Protein AF-0000000085153041 (afdb_homodimer)

Structure (mmCIF, N/CA/C/O backbone):
data_AF-0000000085153041-model_v1
#
loop_
_entity.id
_entity.type
_entity.pdbx_description
1 polymer 'HPt domain-containing protein'
#
loop_
_atom_site.group_PDB
_atom_site.id
_atom_site.type_symbol
_atom_site.label_atom_id
_atom_site.label_alt_id
_atom_site.label_comp_id
_atom_site.label_asym_id
_atom_site.label_entity_id
_atom_site.label_seq_id
_atom_site.pdbx_PDB_ins_code
_atom_site.Cartn_x
_atom_site.Cartn_y
_atom_site.Cartn_z
_atom_site.occupancy
_atom_site.B_iso_or_equiv
_atom_site.auth_seq_id
_atom_site.auth_comp_id
_atom_site.auth_asym_id
_atom_site.auth_atom_id
_atom_site.pdbx_PDB_model_num
ATOM 1 N N . MET A 1 1 ? -9.031 0.434 -1.326 1 24.64 1 MET A N 1
ATOM 2 C CA . MET A 1 1 ? -7.77 0.064 -0.694 1 24.64 1 MET A CA 1
ATOM 3 C C . MET A 1 1 ? -6.617 0.147 -1.688 1 24.64 1 MET A C 1
ATOM 5 O O . MET A 1 1 ? -5.988 -0.865 -2.006 1 24.64 1 MET A O 1
ATOM 9 N N . TRP A 1 2 ? -6.73 1.221 -2.574 1 27.27 2 TRP A N 1
ATOM 10 C CA . TRP A 1 2 ? -6.324 1.761 -3.869 1 27.27 2 TRP A CA 1
ATOM 11 C C . TRP A 1 2 ? -4.914 2.338 -3.801 1 27.27 2 TRP A C 1
ATOM 13 O O . TRP A 1 2 ? -4.285 2.58 -4.836 1 27.27 2 TRP A O 1
ATOM 23 N N . TRP A 1 3 ? -4.516 2.764 -2.541 1 28.77 3 TRP A N 1
ATOM 24 C CA . TRP A 1 3 ? -3.533 3.842 -2.609 1 28.77 3 TRP A CA 1
ATOM 25 C C . TRP A 1 3 ? -2.123 3.281 -2.766 1 28.77 3 TRP A C 1
ATOM 27 O O . TRP A 1 3 ? -1.182 4.027 -3.047 1 28.77 3 TRP A O 1
ATOM 37 N N . ILE A 1 4 ? -1.838 2.162 -2.219 1 36.62 4 ILE A N 1
ATOM 38 C CA . ILE A 1 4 ? -0.479 1.753 -2.559 1 36.62 4 ILE A CA 1
ATOM 39 C C . ILE A 1 4 ? -0.3 1.768 -4.074 1 36.62 4 ILE A C 1
ATOM 41 O O . ILE A 1 4 ? 0.827 1.721 -4.574 1 36.62 4 ILE A O 1
ATOM 45 N N . GLY A 1 5 ? -1.325 1.748 -4.699 1 35.28 5 GLY A N 1
ATOM 46 C CA . GLY A 1 5 ? -1.307 1.937 -6.141 1 35.28 5 GLY A CA 1
ATOM 47 C C . GLY A 1 5 ? -0.597 3.207 -6.566 1 35.28 5 GLY A C 1
ATOM 48 O O . GLY A 1 5 ? 0.077 3.232 -7.598 1 35.28 5 GLY A O 1
ATOM 49 N N . ASP A 1 6 ? -0.877 4.137 -5.684 1 38.47 6 ASP A N 1
ATOM 50 C CA . ASP A 1 6 ? -0.417 5.406 -6.238 1 38.47 6 ASP A CA 1
ATOM 51 C C . ASP A 1 6 ? 1.107 5.488 -6.234 1 38.47 6 ASP A C 1
ATOM 53 O O . ASP A 1 6 ? 1.711 6 -7.18 1 38.47 6 ASP A O 1
ATOM 57 N N . ILE A 1 7 ? 1.667 5.234 -4.996 1 40.22 7 ILE A N 1
ATOM 58 C CA . ILE A 1 7 ? 3.115 5.328 -5.148 1 40.22 7 ILE A CA 1
ATOM 59 C C . ILE A 1 7 ? 3.592 4.328 -6.199 1 40.22 7 ILE A C 1
ATOM 61 O O . ILE A 1 7 ? 4.496 4.625 -6.98 1 40.22 7 ILE A O 1
ATOM 65 N N . 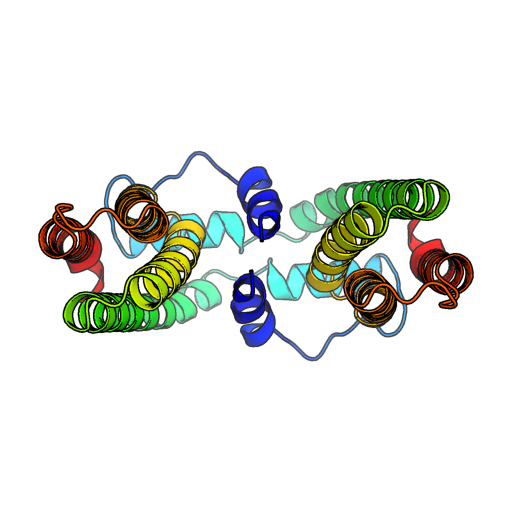TYR A 1 8 ? 2.928 3.104 -6.074 1 36.75 8 TYR A N 1
ATOM 66 C CA . TYR A 1 8 ? 3.172 2.146 -7.148 1 36.75 8 TYR A CA 1
ATOM 67 C C . TYR A 1 8 ? 2.961 2.791 -8.508 1 36.75 8 TYR A C 1
ATOM 69 O O . TYR A 1 8 ? 3.781 2.625 -9.414 1 36.75 8 TYR A O 1
ATOM 77 N N . TYR A 1 9 ? 1.804 3.475 -8.703 1 40.75 9 TYR A N 1
ATOM 78 C CA . TYR A 1 9 ? 1.594 4.156 -9.977 1 40.75 9 TYR A CA 1
ATOM 79 C C . TYR A 1 9 ? 2.66 5.219 -10.211 1 40.75 9 TYR A C 1
ATOM 81 O O . TYR A 1 9 ? 3.027 5.504 -11.352 1 40.75 9 TYR A O 1
ATOM 89 N N . ILE A 1 10 ? 2.947 5.852 -9.227 1 39.56 10 ILE A N 1
ATOM 90 C CA . ILE A 1 10 ? 3.941 6.891 -9.477 1 39.56 10 ILE A CA 1
ATOM 91 C C . ILE A 1 10 ? 5.27 6.25 -9.875 1 39.56 10 ILE A C 1
ATOM 93 O O . ILE A 1 10 ? 5.949 6.734 -10.781 1 39.56 10 ILE A O 1
ATOM 97 N N . LEU A 1 11 ? 5.602 5.238 -9.086 1 41.94 11 LEU A N 1
ATOM 98 C CA . LEU A 1 11 ? 6.902 4.688 -9.453 1 41.94 11 LEU A CA 1
ATOM 99 C C . LEU A 1 11 ? 6.754 3.621 -10.531 1 41.94 11 LEU A C 1
ATOM 101 O O . LEU A 1 11 ? 7.68 2.848 -10.781 1 41.94 11 LEU A O 1
ATOM 105 N N . LYS A 1 12 ? 5.5 3.52 -11.016 1 45.38 12 LYS A N 1
ATOM 106 C CA . LYS A 1 12 ? 5.293 2.527 -12.07 1 45.38 12 LYS A CA 1
ATOM 107 C C . LYS A 1 12 ? 6.375 2.629 -13.141 1 45.38 12 LYS A C 1
ATOM 109 O O . LYS A 1 12 ? 6.277 3.457 -14.047 1 45.38 12 LYS A O 1
ATOM 114 N N . GLY A 1 13 ? 7.469 2.475 -12.75 1 45.34 13 GLY A N 1
ATOM 115 C CA . GLY A 1 13 ? 8.438 2.307 -13.828 1 45.34 13 GLY A CA 1
ATOM 116 C C . GLY A 1 13 ? 8.164 1.092 -14.695 1 45.34 13 GLY A C 1
ATOM 117 O O . GLY A 1 13 ? 7.355 0.234 -14.328 1 45.34 13 GLY A O 1
ATOM 118 N N . ASP A 1 14 ? 8.336 1.099 -15.969 1 49.56 14 ASP A N 1
ATOM 119 C CA . ASP A 1 14 ? 8.25 0.198 -17.109 1 49.56 14 ASP A CA 1
ATOM 120 C C . ASP A 1 14 ? 8.766 -1.194 -16.75 1 49.56 14 ASP A C 1
ATOM 122 O O . ASP A 1 14 ? 8.844 -2.072 -17.609 1 49.56 14 ASP A O 1
ATOM 126 N N . THR A 1 15 ? 9.289 -1.43 -15.602 1 54.12 15 THR A N 1
ATOM 127 C CA . THR A 1 15 ? 9.992 -2.709 -15.57 1 54.12 15 THR A CA 1
ATOM 128 C C . THR A 1 15 ? 9.07 -3.82 -15.078 1 54.12 15 THR A C 1
ATOM 130 O O . THR A 1 15 ? 8.797 -3.916 -13.883 1 54.12 15 THR A O 1
ATOM 133 N N . MET A 1 16 ? 8.094 -4.039 -15.727 1 65.56 16 MET A N 1
ATOM 134 C CA . MET A 1 16 ? 7.309 -5.238 -15.453 1 65.56 16 MET A CA 1
ATOM 135 C C . MET A 1 16 ? 8.055 -6.492 -15.898 1 65.56 16 MET A C 1
ATOM 137 O O . MET A 1 16 ? 8.758 -6.477 -16.906 1 65.56 16 MET A O 1
ATOM 141 N N . CYS A 1 17 ? 8.094 -7.379 -14.859 1 68.44 17 CYS A N 1
ATOM 142 C CA . CYS A 1 17 ? 8.812 -8.617 -15.125 1 68.44 17 CYS A CA 1
ATOM 143 C C . CYS A 1 17 ? 8.062 -9.484 -16.125 1 68.44 17 CYS A C 1
ATOM 145 O O . CYS A 1 17 ? 6.957 -9.953 -15.836 1 68.44 17 CYS A O 1
ATOM 147 N N . GLU A 1 18 ? 8.523 -9.453 -17.328 1 67.44 18 GLU A N 1
ATOM 148 C CA . GLU A 1 18 ? 7.93 -10.328 -18.328 1 67.44 18 GLU A CA 1
ATOM 149 C C . GLU A 1 18 ? 8.07 -11.797 -17.938 1 67.44 18 GLU A C 1
ATOM 151 O O . GLU A 1 18 ? 7.148 -12.594 -18.141 1 67.44 18 GLU A O 1
ATOM 156 N N . GLU A 1 19 ? 9.344 -12.055 -17.438 1 77.56 19 GLU A N 1
ATOM 157 C CA . GLU A 1 19 ? 9.586 -13.391 -16.906 1 77.56 19 GLU A CA 1
ATOM 158 C C . GLU A 1 19 ? 9.859 -13.352 -15.414 1 77.56 19 GLU A C 1
ATOM 160 O O . GLU A 1 19 ? 10.758 -12.633 -14.961 1 77.56 19 GLU A O 1
ATOM 165 N N . VAL A 1 20 ? 9.055 -14.188 -14.781 1 87.25 20 VAL A N 1
ATOM 166 C CA . VAL A 1 20 ? 9.18 -14.203 -13.328 1 87.25 20 VAL A CA 1
ATOM 167 C C . VAL A 1 20 ? 10.508 -14.836 -12.93 1 87.25 20 VAL A C 1
ATOM 169 O O . VAL A 1 20 ? 10.781 -15.992 -13.273 1 87.25 20 VAL A O 1
ATOM 172 N N . SER A 1 21 ? 11.312 -14.07 -12.266 1 88.81 21 SER A N 1
ATOM 173 C CA . SER A 1 21 ? 12.602 -14.523 -11.742 1 88.81 21 SER A CA 1
ATOM 174 C C . SER A 1 21 ? 13.008 -13.703 -10.516 1 88.81 21 SER A C 1
ATOM 176 O O . SER A 1 21 ? 12.484 -12.609 -10.289 1 88.81 21 SER A O 1
ATOM 178 N N . ARG A 1 22 ? 13.938 -14.25 -9.758 1 89.81 22 ARG A N 1
ATOM 179 C CA . ARG A 1 22 ? 14.438 -13.523 -8.602 1 89.81 22 ARG A CA 1
ATOM 180 C C . ARG A 1 22 ? 15.18 -12.258 -9.023 1 89.81 22 ARG A C 1
ATOM 182 O O . ARG A 1 22 ? 15.125 -11.242 -8.32 1 89.81 22 ARG A O 1
ATOM 189 N N . THR A 1 23 ? 15.773 -12.367 -10.164 1 90.38 23 THR A N 1
ATOM 190 C CA . THR A 1 23 ? 16.5 -11.219 -10.695 1 90.38 23 THR A CA 1
ATOM 191 C C . THR A 1 23 ? 15.539 -10.102 -11.086 1 90.38 23 THR A C 1
ATOM 193 O O . THR A 1 23 ? 15.805 -8.93 -10.812 1 90.38 23 THR A O 1
ATOM 196 N N . CYS A 1 24 ? 14.492 -10.5 -11.703 1 89.75 24 CYS A N 1
ATOM 197 C CA . CYS A 1 24 ? 13.5 -9.5 -12.094 1 89.75 24 CYS A CA 1
ATOM 198 C C . CYS A 1 24 ? 12.867 -8.844 -10.875 1 89.75 24 CYS A C 1
ATOM 200 O O . CYS A 1 24 ? 12.672 -7.629 -10.852 1 89.75 24 CYS A O 1
ATOM 202 N N . ILE A 1 25 ? 12.625 -9.609 -9.922 1 90.56 25 ILE A N 1
ATOM 203 C CA . ILE A 1 25 ? 12.039 -9.094 -8.688 1 90.56 25 ILE A CA 1
ATOM 204 C C . ILE A 1 25 ? 13.023 -8.133 -8.016 1 90.56 25 ILE A C 1
ATOM 206 O O . ILE A 1 25 ? 12.633 -7.051 -7.57 1 90.56 25 ILE A O 1
ATOM 210 N N . LYS A 1 26 ? 14.188 -8.57 -7.961 1 92.06 26 LYS A N 1
ATOM 211 C CA . LYS A 1 26 ? 15.219 -7.719 -7.371 1 92.06 26 LYS A CA 1
ATOM 212 C C . LYS A 1 26 ? 15.281 -6.367 -8.078 1 92.06 26 LYS A C 1
ATOM 214 O O . LYS A 1 26 ? 15.328 -5.324 -7.422 1 92.06 26 LYS A O 1
ATOM 219 N N . LYS A 1 27 ? 15.336 -6.441 -9.383 1 91.5 27 LYS A N 1
ATOM 220 C CA . LYS A 1 27 ? 15.375 -5.207 -10.164 1 91.5 27 LYS A CA 1
ATOM 221 C C . LYS A 1 27 ? 14.18 -4.312 -9.844 1 91.5 27 LYS A C 1
ATOM 223 O O . LYS A 1 27 ? 14.344 -3.105 -9.648 1 91.5 27 LYS A O 1
ATOM 228 N N . HIS A 1 28 ? 13.109 -4.867 -9.797 1 90.88 28 HIS A N 1
ATOM 229 C CA . HIS A 1 28 ? 11.898 -4.129 -9.477 1 90.88 28 HIS A CA 1
ATOM 230 C C . HIS A 1 28 ? 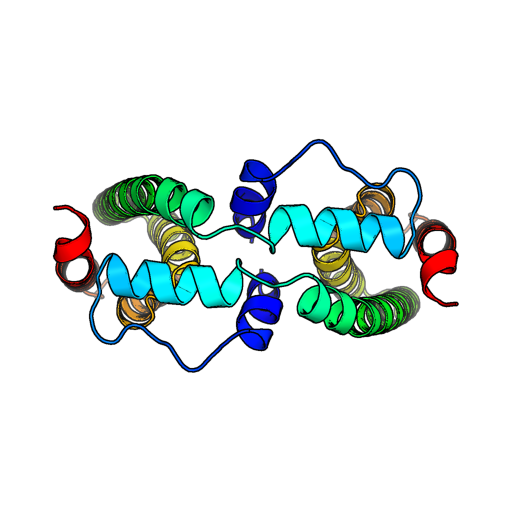11.977 -3.514 -8.086 1 90.88 28 HIS A C 1
ATOM 232 O O . HIS A 1 28 ? 11.688 -2.328 -7.906 1 90.88 28 HIS A O 1
ATOM 238 N N . LEU A 1 29 ? 12.367 -4.277 -7.09 1 90.38 29 LEU A N 1
ATOM 239 C CA . LEU A 1 29 ? 12.445 -3.811 -5.711 1 90.38 29 LEU A CA 1
ATOM 240 C C . LEU A 1 29 ? 13.484 -2.697 -5.57 1 90.38 29 LEU A C 1
ATOM 242 O O . LEU A 1 29 ? 13.266 -1.737 -4.828 1 90.38 29 LEU A O 1
ATOM 246 N N . LEU A 1 30 ? 14.555 -2.812 -6.246 1 91.25 30 LEU A N 1
ATOM 247 C CA . LEU A 1 30 ? 15.578 -1.775 -6.211 1 91.25 30 LEU A CA 1
ATOM 248 C C . LEU A 1 30 ? 15.047 -0.466 -6.785 1 91.25 30 LEU A C 1
ATOM 250 O O . LEU A 1 30 ? 15.32 0.608 -6.242 1 91.25 30 LEU A O 1
ATOM 254 N N . GLU A 1 31 ? 14.391 -0.624 -7.805 1 89.62 31 GLU A N 1
ATOM 255 C CA . GLU A 1 31 ? 13.82 0.566 -8.43 1 89.62 31 GLU A CA 1
ATOM 256 C C . GLU A 1 31 ? 12.805 1.24 -7.512 1 89.62 31 GLU A C 1
ATOM 258 O O . GLU A 1 31 ? 12.711 2.469 -7.473 1 89.62 31 GLU A O 1
ATOM 263 N N . GLN A 1 32 ? 12.164 0.435 -6.758 1 85.69 32 GLN A N 1
ATOM 264 C CA . GLN A 1 32 ? 11.07 0.959 -5.949 1 85.69 32 GLN A CA 1
ATOM 265 C C . GLN A 1 32 ? 11.555 1.361 -4.559 1 85.69 32 GLN A C 1
ATOM 267 O O . GLN A 1 32 ? 11.086 2.352 -3.994 1 85.69 32 GLN A O 1
ATOM 272 N N . PHE A 1 33 ? 12.516 0.635 -4.051 1 89.44 33 PHE A N 1
ATOM 273 C CA . PHE A 1 33 ? 12.836 0.801 -2.641 1 89.44 33 PHE A CA 1
ATOM 274 C C . PHE A 1 33 ? 14.312 1.148 -2.459 1 89.44 33 PHE A C 1
ATOM 276 O O . PHE A 1 33 ? 14.766 1.36 -1.335 1 89.44 33 PHE A O 1
ATOM 283 N N . GLY A 1 34 ? 15 1.185 -3.422 1 91.94 34 GLY A N 1
ATOM 284 C CA . GLY A 1 34 ? 16.406 1.54 -3.383 1 91.94 34 GLY A CA 1
ATOM 285 C C . GLY A 1 34 ? 16.672 2.984 -3.768 1 91.94 34 GLY A C 1
ATOM 286 O O . GLY A 1 34 ? 17.594 3.268 -4.543 1 91.94 34 GLY A O 1
ATOM 287 N N . LEU A 1 35 ? 15.898 3.857 -3.281 1 91.62 35 LEU A N 1
ATOM 288 C CA . LEU A 1 35 ? 16.016 5.262 -3.654 1 91.62 35 LEU A CA 1
ATOM 289 C C . LEU A 1 35 ? 17.219 5.906 -2.969 1 91.62 35 LEU A C 1
ATOM 291 O O . LEU A 1 35 ? 17.469 5.652 -1.79 1 91.62 35 LEU A O 1
ATOM 295 N N . GLU A 1 36 ? 17.797 6.672 -3.771 1 92.44 36 GLU A N 1
ATOM 296 C CA . GLU A 1 36 ? 18.891 7.449 -3.199 1 92.44 36 GLU A CA 1
ATOM 297 C C . GLU A 1 36 ? 18.375 8.688 -2.477 1 92.44 36 GLU A C 1
ATOM 299 O O . GLU A 1 36 ? 17.234 9.117 -2.713 1 92.44 36 GLU A O 1
ATOM 304 N N . GLU A 1 37 ? 19.25 9.227 -1.631 1 92.94 37 GLU A N 1
ATOM 305 C CA . GLU A 1 37 ? 18.859 10.359 -0.804 1 92.94 37 GLU A CA 1
ATOM 306 C C . GLU A 1 37 ? 18.344 11.516 -1.66 1 92.94 37 GLU A C 1
ATOM 308 O O . GLU A 1 37 ? 17.328 12.148 -1.319 1 92.94 37 GLU A O 1
ATOM 313 N N . ALA A 1 38 ? 18.984 11.766 -2.713 1 94.81 38 ALA A N 1
ATOM 314 C CA . ALA A 1 38 ? 18.594 12.859 -3.594 1 94.81 38 ALA A CA 1
ATOM 315 C C . ALA A 1 38 ? 17.203 12.625 -4.168 1 94.81 38 ALA A C 1
ATOM 317 O O . ALA A 1 38 ? 16.422 13.57 -4.352 1 94.81 38 ALA A O 1
ATOM 318 N N . GLN A 1 39 ? 16.922 11.445 -4.484 1 92.81 39 GLN A N 1
ATOM 319 C CA . GLN A 1 39 ? 15.602 11.102 -4.996 1 92.81 39 GLN A CA 1
ATOM 320 C C . GLN A 1 39 ? 14.531 11.312 -3.934 1 92.81 39 GLN A C 1
ATOM 322 O O . GLN A 1 39 ? 13.438 11.805 -4.234 1 92.81 39 GLN A O 1
ATOM 327 N N . ILE A 1 40 ? 14.836 10.922 -2.766 1 93.19 40 ILE A N 1
ATOM 328 C CA . ILE A 1 40 ? 13.914 11.102 -1.65 1 93.19 40 ILE A CA 1
ATOM 329 C C . ILE A 1 40 ? 13.672 12.594 -1.422 1 93.19 40 ILE A C 1
ATOM 331 O O . ILE A 1 40 ? 12.531 13.031 -1.253 1 93.19 40 ILE A O 1
ATOM 335 N N . ASP A 1 41 ? 14.711 13.359 -1.417 1 93.38 41 ASP A N 1
ATOM 336 C CA . ASP A 1 41 ? 14.594 14.812 -1.263 1 93.38 41 ASP A CA 1
ATOM 337 C C . ASP A 1 41 ? 13.648 15.398 -2.307 1 93.38 41 ASP A C 1
ATOM 339 O O . ASP A 1 41 ? 12.875 16.312 -2.008 1 93.38 41 ASP A O 1
ATOM 343 N N . ALA A 1 42 ? 13.695 14.828 -3.432 1 92.62 42 ALA A N 1
ATOM 344 C CA . ALA A 1 42 ? 12.875 15.328 -4.531 1 92.62 42 ALA A CA 1
ATOM 345 C C . ALA A 1 42 ? 11.406 14.969 -4.324 1 92.62 42 ALA A C 1
ATOM 347 O O . ALA A 1 42 ? 10.516 15.633 -4.855 1 92.62 42 ALA A O 1
ATOM 348 N N . LEU A 1 43 ? 11.133 13.977 -3.547 1 89.75 43 LEU A N 1
ATOM 349 C CA . LEU A 1 43 ? 9.773 13.492 -3.34 1 89.75 43 LEU A CA 1
ATOM 350 C C . LEU A 1 43 ? 9.086 14.266 -2.223 1 89.75 43 LEU A C 1
ATOM 352 O O . LEU A 1 43 ? 7.859 14.398 -2.217 1 89.75 43 LEU A O 1
ATOM 356 N N . ILE A 1 44 ? 9.828 14.781 -1.363 1 89.81 44 ILE A N 1
ATOM 357 C CA . ILE A 1 44 ? 9.281 15.344 -0.135 1 89.81 44 ILE A CA 1
ATOM 358 C C . ILE A 1 44 ? 8.352 16.5 -0.473 1 89.81 44 ILE A C 1
ATOM 360 O O . ILE A 1 44 ? 7.203 16.547 -0.014 1 89.81 44 ILE A O 1
ATOM 364 N N . PRO A 1 45 ? 8.75 17.453 -1.319 1 90.62 45 PRO A N 1
ATOM 365 C CA . PRO A 1 45 ? 7.824 18.531 -1.652 1 90.62 45 PRO A CA 1
ATOM 366 C C . PRO A 1 45 ? 6.527 18.031 -2.283 1 90.62 45 PRO A C 1
ATOM 368 O O . PRO A 1 45 ? 5.457 18.594 -2.018 1 90.62 45 PRO A O 1
ATOM 371 N N . ARG A 1 46 ? 6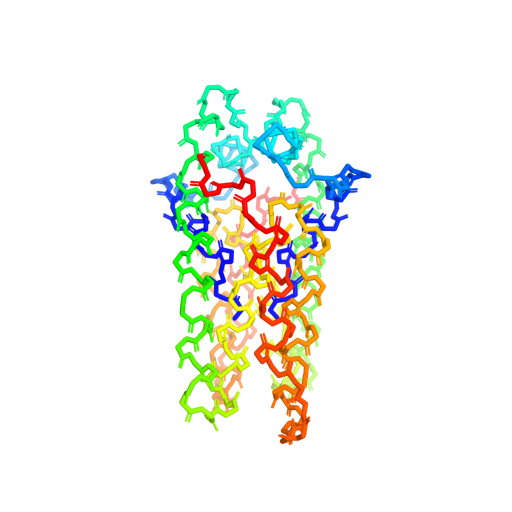.633 17.062 -3.061 1 89.44 46 ARG A N 1
ATOM 372 C CA . ARG A 1 46 ? 5.449 16.5 -3.703 1 89.44 46 ARG A CA 1
ATOM 373 C C . ARG A 1 46 ? 4.5 15.898 -2.672 1 89.44 46 ARG A C 1
ATOM 375 O O . ARG A 1 46 ? 3.281 16.062 -2.768 1 89.44 46 ARG A O 1
ATOM 382 N N . PHE A 1 47 ? 5.086 15.234 -1.722 1 90.25 47 PHE A N 1
ATOM 383 C CA . PHE A 1 47 ? 4.273 14.633 -0.667 1 90.25 47 PHE A CA 1
ATOM 384 C C . PHE A 1 47 ? 3.627 15.719 0.194 1 90.25 47 PHE A C 1
ATOM 386 O O . PHE A 1 47 ? 2.451 15.609 0.548 1 90.25 47 PHE A O 1
ATOM 393 N N . CYS A 1 48 ? 4.344 16.688 0.473 1 88.12 48 CYS A N 1
ATOM 394 C CA . CYS A 1 48 ? 3.803 17.781 1.261 1 88.12 48 CYS A CA 1
ATOM 395 C C . CYS A 1 48 ? 2.627 18.438 0.547 1 88.12 48 CYS A C 1
ATOM 397 O O . CYS A 1 48 ? 1.59 18.703 1.16 1 88.12 48 CYS A O 1
ATOM 399 N N . THR A 1 49 ? 2.768 18.719 -0.718 1 91 49 THR A N 1
ATOM 400 C CA . THR A 1 49 ? 1.698 19.312 -1.516 1 91 49 THR A CA 1
ATOM 401 C C . THR A 1 49 ? 0.468 18.406 -1.524 1 91 49 THR A C 1
ATOM 403 O O . THR A 1 49 ? -0.657 18.875 -1.349 1 91 49 THR A O 1
ATOM 406 N N . ALA A 1 50 ? 0.694 17.141 -1.7 1 90.56 50 ALA A N 1
ATOM 407 C CA . ALA A 1 50 ? -0.406 16.188 -1.707 1 90.56 50 ALA A CA 1
ATOM 408 C C . ALA A 1 50 ? -1.144 16.188 -0.372 1 90.56 50 ALA A C 1
ATOM 410 O O . ALA A 1 50 ? -2.373 16.109 -0.335 1 90.56 50 ALA A O 1
ATOM 411 N N . MET A 1 51 ? -0.406 16.25 0.652 1 90.44 51 MET A N 1
ATOM 412 C CA . MET A 1 51 ? -1.009 16.25 1.981 1 90.44 51 MET A CA 1
ATOM 413 C C . MET A 1 51 ? -1.897 17.469 2.174 1 90.44 51 MET A C 1
ATOM 415 O O . MET A 1 51 ? -2.988 17.375 2.74 1 90.44 51 MET A O 1
ATOM 419 N N . ILE A 1 52 ? -1.437 18.562 1.748 1 89.69 52 ILE A N 1
ATOM 420 C CA . ILE A 1 52 ? -2.201 19.812 1.866 1 89.69 52 ILE A CA 1
ATOM 421 C C . ILE A 1 52 ? -3.488 19.688 1.053 1 89.69 52 ILE A C 1
ATOM 423 O O . ILE A 1 52 ? -4.562 20.078 1.526 1 89.69 52 ILE A O 1
ATOM 427 N N . GLN A 1 53 ? -3.371 19.172 -0.092 1 94.56 53 GLN A N 1
ATOM 428 C CA . GLN A 1 53 ? -4.543 18.969 -0.939 1 94.56 53 GLN A CA 1
ATOM 429 C C . GLN A 1 53 ? -5.527 18 -0.296 1 94.56 53 GLN A C 1
ATOM 431 O O . GLN A 1 53 ? -6.738 18.234 -0.313 1 94.56 53 GLN A O 1
ATOM 436 N N . ASN A 1 54 ? -4.969 16.906 0.237 1 96.25 54 ASN A N 1
ATOM 437 C CA . ASN A 1 54 ? -5.824 15.945 0.915 1 96.25 54 ASN A CA 1
ATOM 438 C C . ASN A 1 54 ? -6.543 16.562 2.109 1 96.25 54 ASN A C 1
ATOM 440 O O . ASN A 1 54 ? -7.711 16.266 2.357 1 96.25 54 ASN A O 1
ATOM 444 N N . GLN A 1 55 ? -5.797 17.375 2.797 1 95.5 55 GLN A N 1
ATOM 445 C CA . GLN A 1 55 ? -6.41 18.078 3.912 1 95.5 55 GLN A CA 1
ATOM 446 C C . GLN A 1 55 ? -7.562 18.953 3.436 1 95.5 55 GLN A C 1
ATOM 448 O O . GLN A 1 55 ? -8.625 19 4.062 1 95.5 55 GLN A O 1
ATOM 453 N N . GLN A 1 56 ? -7.434 1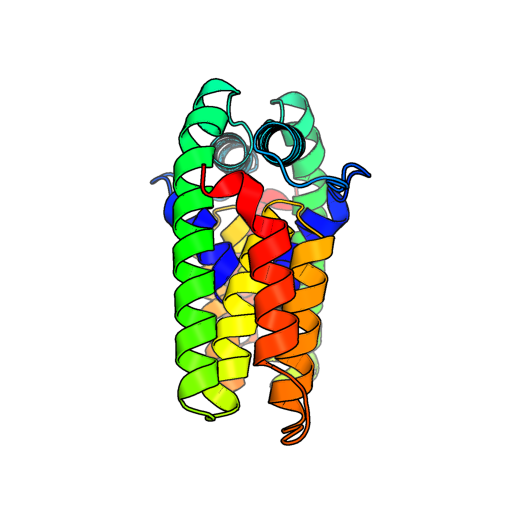9.703 2.402 1 95.56 56 GLN A N 1
ATOM 454 C CA . GLN A 1 56 ? -8.484 20.531 1.831 1 95.56 56 GLN A CA 1
ATOM 455 C C . GLN A 1 56 ? -9.68 19.688 1.393 1 95.56 56 GLN A C 1
ATOM 457 O O . GLN A 1 56 ? -10.828 20.078 1.608 1 95.56 56 GLN A O 1
ATOM 462 N N . GLU A 1 57 ? -9.391 18.594 0.774 1 97.19 57 GLU A N 1
ATOM 463 C CA . GLU A 1 57 ? -10.453 17.672 0.363 1 97.19 57 GLU A CA 1
ATOM 464 C C . GLU A 1 57 ? -11.258 17.172 1.564 1 97.19 57 GLU A C 1
ATOM 466 O O . GLU A 1 57 ? -12.484 17.062 1.497 1 97.19 57 GLU A O 1
ATOM 471 N N . LEU A 1 58 ? -10.578 16.859 2.582 1 97.94 58 LEU A N 1
ATOM 472 C CA . LEU A 1 58 ? -11.242 16.438 3.809 1 97.94 58 LEU A CA 1
ATOM 473 C C . LEU A 1 58 ? -12.148 17.531 4.352 1 97.94 58 LEU A C 1
ATOM 475 O O . LEU A 1 58 ? -13.297 17.266 4.711 1 97.94 58 LEU A O 1
ATOM 479 N N . ASP A 1 59 ? -11.641 18.719 4.402 1 97.56 59 ASP A N 1
ATOM 480 C CA . ASP A 1 59 ? -12.43 19.844 4.883 1 97.56 59 ASP A CA 1
ATOM 481 C C . ASP A 1 59 ? -13.664 20.062 4.016 1 97.56 59 ASP A C 1
ATOM 483 O O . ASP A 1 59 ? -14.75 20.328 4.531 1 97.56 59 ASP A O 1
ATOM 487 N N . THR A 1 60 ? -13.508 19.938 2.74 1 97.81 60 THR A N 1
ATOM 488 C CA . THR A 1 60 ? -14.625 20.062 1.813 1 97.81 60 THR A CA 1
ATOM 489 C C . THR A 1 60 ? -15.672 18.969 2.066 1 97.81 60 THR A C 1
ATOM 491 O O . THR A 1 60 ? -16.875 19.25 2.07 1 97.81 60 THR A O 1
ATOM 494 N N . ALA A 1 61 ? -15.195 17.781 2.252 1 97.75 61 ALA A N 1
ATOM 495 C CA . ALA A 1 61 ? -16.109 16.672 2.547 1 97.75 61 ALA A CA 1
ATOM 496 C C . ALA A 1 61 ? -16.875 16.922 3.838 1 97.75 61 ALA A C 1
ATOM 498 O O . ALA A 1 61 ? -18.078 16.672 3.908 1 97.75 61 ALA A O 1
ATOM 499 N N . ILE A 1 62 ? -16.188 17.391 4.812 1 97.25 62 ILE A N 1
ATOM 500 C CA . ILE A 1 62 ? -16.828 17.672 6.094 1 97.25 62 ILE A CA 1
ATOM 501 C C . ILE A 1 62 ? -17.906 18.734 5.91 1 97.25 62 ILE A C 1
ATOM 503 O O . ILE A 1 62 ? -19 18.625 6.488 1 97.25 62 ILE A O 1
ATOM 507 N N . ALA A 1 63 ? -17.672 19.719 5.145 1 96.44 63 ALA A N 1
ATOM 508 C CA . ALA A 1 63 ? -18.609 20.797 4.895 1 96.44 63 ALA A CA 1
ATOM 509 C C . ALA A 1 63 ? -19.859 20.281 4.184 1 96.44 63 ALA A C 1
ATOM 511 O O . ALA A 1 63 ? -20.953 20.828 4.359 1 96.44 63 ALA A O 1
ATOM 512 N N . SER A 1 64 ? -19.781 19.219 3.436 1 93.88 64 SER A N 1
ATOM 513 C CA . SER A 1 64 ? -20.906 18.656 2.693 1 93.88 64 SER A CA 1
ATOM 514 C C . SER A 1 64 ? -21.844 17.875 3.613 1 93.88 64 SER A C 1
ATOM 516 O O . SER A 1 64 ? -22.984 17.594 3.248 1 93.88 64 SER A O 1
ATOM 518 N N . ALA A 1 65 ? -21.328 17.359 4.77 1 92 65 ALA A N 1
ATOM 519 C CA . ALA A 1 65 ? -22.047 16.641 5.812 1 92 65 ALA A CA 1
ATOM 520 C C . ALA A 1 65 ? -22.531 15.281 5.309 1 92 65 ALA A C 1
ATOM 522 O O . ALA A 1 65 ? -23.5 14.727 5.824 1 92 65 ALA A O 1
ATOM 523 N N . VAL A 1 66 ? -21.953 14.867 4.246 1 95.62 66 VAL A N 1
ATOM 524 C CA . VAL A 1 66 ? -22.188 13.508 3.777 1 95.62 66 VAL A CA 1
ATOM 525 C C . VAL A 1 66 ? -21.156 12.562 4.383 1 95.62 66 VAL A C 1
ATOM 527 O O . VAL A 1 66 ? -19.984 12.617 4.043 1 95.62 66 VAL A O 1
ATOM 530 N N . MET A 1 67 ? -21.625 11.648 5.16 1 97.12 67 MET A N 1
ATOM 531 C CA . MET A 1 67 ? -20.75 10.812 5.977 1 97.12 67 MET A CA 1
ATOM 532 C C . MET A 1 67 ? -19.875 9.922 5.102 1 97.12 67 MET A C 1
ATOM 534 O O . MET A 1 67 ? -18.688 9.727 5.395 1 97.12 67 MET A O 1
ATOM 538 N N . ALA A 1 68 ? -20.469 9.359 4.082 1 96.75 68 ALA A N 1
ATOM 539 C CA . ALA A 1 68 ? -19.703 8.492 3.186 1 96.75 68 ALA A CA 1
ATOM 540 C C . ALA A 1 68 ? -18.531 9.25 2.561 1 96.75 68 ALA A C 1
ATOM 542 O O . ALA A 1 68 ? -17.438 8.695 2.412 1 96.75 68 ALA A O 1
ATOM 543 N N . ASP A 1 69 ? -18.766 10.492 2.213 1 97.31 69 ASP A N 1
ATOM 544 C CA . ASP A 1 69 ? -17.703 11.32 1.625 1 97.31 69 ASP A CA 1
ATOM 545 C C . ASP A 1 69 ? -16.625 11.633 2.648 1 97.31 69 ASP A C 1
ATOM 547 O O . ASP A 1 69 ? -15.43 11.617 2.324 1 97.31 69 ASP A O 1
ATOM 551 N N . ILE A 1 70 ? -17.062 11.93 3.84 1 97.88 70 ILE A N 1
ATOM 552 C CA . ILE A 1 70 ? -16.125 12.227 4.914 1 97.88 70 ILE A CA 1
ATOM 553 C C . ILE A 1 70 ? -15.242 11.016 5.188 1 97.88 70 ILE A C 1
ATOM 555 O O . ILE A 1 70 ? -14.023 11.133 5.262 1 97.88 70 ILE A O 1
ATOM 559 N N . ALA A 1 71 ? -15.828 9.875 5.293 1 97.88 71 ALA A N 1
ATOM 560 C CA . ALA A 1 71 ? -15.102 8.633 5.562 1 97.88 71 ALA A CA 1
ATOM 561 C C . ALA A 1 71 ? -14.078 8.352 4.465 1 97.88 71 ALA A C 1
ATOM 563 O O . ALA A 1 71 ? -12.938 7.984 4.75 1 97.88 71 ALA A O 1
ATOM 564 N N . ARG A 1 72 ? -14.477 8.555 3.256 1 97.12 72 ARG A N 1
ATOM 565 C CA . ARG A 1 72 ? -13.594 8.297 2.121 1 97.12 72 ARG A CA 1
ATOM 566 C C . ARG A 1 72 ? -12.398 9.25 2.137 1 97.12 72 ARG A C 1
ATOM 568 O O . ARG A 1 72 ? -11.258 8.82 1.948 1 97.12 72 ARG A O 1
ATOM 575 N N . ALA A 1 73 ? -12.672 10.477 2.268 1 97.38 73 ALA A N 1
ATOM 576 C CA . ALA A 1 73 ? -11.602 11.469 2.305 1 97.38 73 ALA A CA 1
ATOM 577 C C . ALA A 1 73 ? -10.656 11.211 3.471 1 97.38 73 ALA A C 1
ATOM 579 O O . ALA A 1 73 ? -9.43 11.305 3.318 1 97.38 73 ALA A O 1
ATOM 580 N N . ALA A 1 74 ? -11.211 10.93 4.625 1 97.81 74 ALA A N 1
ATOM 581 C CA . ALA A 1 74 ? -10.414 10.633 5.809 1 97.81 74 ALA A CA 1
ATOM 582 C C . ALA A 1 74 ? -9.539 9.398 5.586 1 97.81 74 ALA A C 1
ATOM 584 O O . ALA A 1 74 ? -8.375 9.375 5.977 1 97.81 74 ALA A O 1
ATOM 585 N N . HIS A 1 75 ? -10 8.438 4.977 1 96 75 HIS A N 1
ATOM 586 C CA . HIS A 1 75 ? -9.258 7.215 4.672 1 96 75 HIS A CA 1
ATOM 587 C C . HIS A 1 75 ? -8.062 7.512 3.766 1 96 75 HIS A C 1
ATOM 589 O O . HIS A 1 75 ? -6.965 7.004 3.998 1 96 75 HIS A O 1
ATOM 595 N N . LYS A 1 76 ? -8.414 8.258 2.801 1 95.75 76 LYS A N 1
ATOM 596 C CA . LYS A 1 76 ? -7.379 8.609 1.831 1 95.75 76 LYS A CA 1
ATOM 597 C C . LYS A 1 76 ? -6.211 9.32 2.508 1 95.75 76 LYS A C 1
ATOM 599 O O . LYS A 1 76 ? -5.055 8.945 2.311 1 95.75 76 LYS A O 1
ATOM 604 N N . ILE A 1 77 ? -6.512 10.328 3.293 1 95.62 77 ILE A N 1
ATOM 605 C CA . ILE A 1 77 ? -5.438 11.102 3.895 1 95.62 77 ILE A CA 1
ATOM 606 C C . ILE A 1 77 ? -4.75 10.281 4.98 1 95.62 77 ILE A C 1
ATOM 608 O O . ILE A 1 77 ? -3.537 10.391 5.184 1 95.62 77 ILE A O 1
ATOM 612 N N . LYS A 1 78 ? -5.496 9.484 5.734 1 94.94 78 LYS A N 1
ATOM 613 C CA . LYS A 1 78 ? -4.914 8.602 6.742 1 94.94 78 LYS A CA 1
ATOM 614 C C . LYS A 1 78 ? -3.809 7.738 6.148 1 94.94 78 LYS A C 1
ATOM 616 O O . LYS A 1 78 ? -2.699 7.684 6.684 1 94.94 78 LYS A O 1
ATOM 621 N N . GLY A 1 79 ? -4.125 7.129 5.066 1 92 79 GLY A N 1
ATOM 622 C CA . GLY A 1 79 ? -3.143 6.289 4.398 1 92 79 GLY A CA 1
ATOM 623 C C . GLY A 1 79 ? -1.883 7.039 4.012 1 92 79 GLY A C 1
ATOM 624 O O . GLY A 1 79 ? -0.772 6.547 4.219 1 92 79 GLY A O 1
ATOM 625 N N . ALA A 1 80 ? -2.076 8.172 3.439 1 89.38 80 ALA A N 1
ATOM 626 C CA . ALA A 1 80 ? -0.948 9 3.018 1 89.38 80 ALA A CA 1
ATOM 627 C C . ALA A 1 80 ? -0.076 9.383 4.207 1 89.38 80 ALA A C 1
ATOM 629 O O . ALA A 1 80 ? 1.152 9.297 4.141 1 89.38 80 ALA A O 1
ATOM 630 N N . LEU A 1 81 ? -0.691 9.766 5.273 1 91 81 LEU A N 1
ATOM 631 C CA . LEU A 1 81 ? 0.018 10.219 6.465 1 91 81 LEU A CA 1
ATOM 632 C C . LEU A 1 81 ? 0.805 9.07 7.094 1 91 81 LEU A C 1
ATOM 634 O O . LEU A 1 81 ? 1.969 9.242 7.465 1 91 81 LEU A O 1
ATOM 638 N N . LEU A 1 82 ? 0.233 7.969 7.199 1 88.75 82 LEU A N 1
ATOM 639 C CA . LEU A 1 82 ? 0.898 6.805 7.781 1 88.75 82 LEU A CA 1
ATOM 640 C C . LEU A 1 82 ? 2.072 6.359 6.914 1 88.75 82 LEU A C 1
ATOM 642 O O . LEU A 1 82 ? 3.121 5.973 7.434 1 88.75 82 LEU A O 1
ATOM 646 N N . ASN A 1 83 ? 1.924 6.438 5.629 1 86.19 83 ASN A N 1
ATOM 647 C CA . ASN A 1 83 ? 3.016 6.117 4.715 1 86.19 83 ASN A CA 1
ATOM 648 C C . ASN A 1 83 ? 4.219 7.027 4.938 1 86.19 83 ASN A C 1
ATOM 650 O O . ASN A 1 83 ? 5.359 6.621 4.711 1 86.19 83 ASN A O 1
ATOM 654 N N . LEU A 1 84 ? 3.945 8.188 5.43 1 89.12 84 LEU A N 1
ATOM 655 C CA . LEU A 1 84 ? 5.008 9.164 5.648 1 89.12 84 LEU A CA 1
ATOM 656 C C . LEU A 1 84 ? 5.527 9.094 7.078 1 89.12 84 LEU A C 1
ATOM 658 O O . LEU A 1 84 ? 6.371 9.898 7.477 1 89.12 84 LEU A O 1
ATOM 662 N N . GLY A 1 85 ? 4.926 8.258 7.816 1 87.38 85 GLY A N 1
ATOM 663 C CA . GLY A 1 85 ? 5.371 8.078 9.188 1 87.38 85 GLY A CA 1
ATOM 664 C C . GLY A 1 85 ? 4.77 9.086 10.148 1 87.38 85 GLY A C 1
ATOM 665 O O . GLY A 1 85 ? 5.281 9.281 11.25 1 87.38 85 GLY A O 1
ATOM 666 N N . LEU A 1 86 ? 3.803 9.711 9.812 1 89.44 86 LEU A N 1
ATOM 667 C CA . LEU A 1 86 ? 3.184 10.727 10.656 1 89.44 86 LEU A CA 1
ATOM 668 C C . LEU A 1 86 ? 2.031 10.141 11.461 1 89.44 86 LEU A C 1
ATOM 670 O O . LEU A 1 86 ? 0.863 10.422 11.18 1 89.44 86 LEU A O 1
ATOM 674 N N . GLN A 1 87 ? 2.322 9.555 12.5 1 88.94 87 GLN A N 1
ATOM 675 C CA . GLN A 1 87 ? 1.368 8.75 13.266 1 88.94 87 GLN A CA 1
ATOM 676 C C . GLN A 1 87 ? 0.333 9.641 13.953 1 88.94 87 GLN A C 1
ATOM 678 O O . GLN A 1 87 ? -0.864 9.344 13.914 1 88.94 87 GLN A O 1
ATOM 683 N N . GLY A 1 88 ? 0.854 10.633 14.625 1 88.75 88 GLY A N 1
ATOM 684 C CA . GLY A 1 88 ? -0.077 11.516 15.305 1 88.75 88 GLY A CA 1
ATOM 685 C C . GLY A 1 88 ? -1.132 12.094 14.375 1 88.75 88 GLY A C 1
ATOM 686 O O . GLY A 1 88 ? -2.316 12.125 14.719 1 88.75 88 GLY A O 1
ATOM 687 N N . ALA A 1 89 ? -0.735 12.57 13.281 1 92.19 89 ALA A N 1
ATOM 688 C CA . ALA A 1 89 ? -1.666 13.078 12.281 1 92.19 89 ALA A CA 1
ATOM 689 C C . ALA A 1 89 ? -2.576 11.969 11.758 1 92.19 89 ALA A C 1
ATOM 691 O O . ALA A 1 89 ? -3.777 12.18 11.57 1 92.19 89 ALA A O 1
ATOM 692 N N . GLY A 1 90 ? -1.999 10.852 11.547 1 94.19 90 GLY A N 1
ATOM 693 C CA . GLY A 1 90 ? -2.777 9.703 11.117 1 94.19 90 GLY A CA 1
ATOM 694 C C . GLY A 1 90 ? -3.879 9.328 12.094 1 94.19 90 GLY A C 1
ATOM 695 O O . GLY A 1 90 ? -4.984 8.969 11.688 1 94.19 90 GLY A O 1
ATOM 696 N N . ASP A 1 91 ? -3.574 9.398 13.297 1 93.44 91 ASP A N 1
ATOM 697 C CA . ASP A 1 91 ? -4.555 9.102 14.336 1 93.44 91 ASP A CA 1
ATOM 698 C C . ASP A 1 91 ? -5.754 10.047 14.242 1 93.44 91 ASP A C 1
ATOM 700 O O . ASP A 1 91 ? -6.895 9.625 14.453 1 93.44 91 ASP A O 1
ATOM 704 N N . CYS A 1 92 ? -5.477 11.266 14.023 1 95.06 92 CYS A N 1
ATOM 705 C CA . CYS A 1 92 ? -6.566 12.227 13.836 1 95.06 92 CYS A CA 1
ATOM 706 C C . CYS A 1 92 ? -7.461 11.805 12.672 1 95.06 92 CYS A C 1
ATOM 708 O O . CYS A 1 92 ? -8.688 11.773 12.805 1 95.06 92 CYS A O 1
ATOM 710 N N . ALA A 1 93 ? -6.863 11.469 11.586 1 96.75 93 ALA A N 1
ATOM 711 C CA . ALA A 1 93 ? -7.613 11.055 10.398 1 96.75 93 ALA A CA 1
ATOM 712 C C . ALA A 1 93 ? -8.414 9.781 10.672 1 96.75 93 ALA A C 1
ATOM 714 O O . ALA A 1 93 ? -9.555 9.656 10.227 1 96.75 93 ALA A O 1
ATOM 715 N N . LEU A 1 94 ? -7.824 8.906 11.352 1 96.88 94 LEU A N 1
ATOM 716 C CA . LEU A 1 94 ? -8.5 7.668 11.727 1 96.88 94 LEU A CA 1
ATOM 717 C C . LEU A 1 94 ? -9.742 7.957 12.562 1 96.88 94 LEU A C 1
ATOM 719 O O . LEU A 1 94 ? -10.797 7.355 12.352 1 96.88 94 LEU A O 1
ATOM 723 N N . THR A 1 95 ? -9.57 8.758 13.523 1 97.19 95 THR A N 1
ATOM 724 C CA . THR A 1 95 ? -10.695 9.156 14.375 1 97.19 95 THR A CA 1
ATOM 725 C C . THR A 1 95 ? -11.844 9.703 13.531 1 97.19 95 THR A C 1
ATOM 727 O O . THR A 1 95 ? -13 9.344 13.742 1 97.19 95 THR A O 1
ATOM 730 N N . ILE A 1 96 ? -11.516 10.531 12.625 1 97.31 96 ILE A N 1
ATOM 731 C CA . ILE A 1 96 ? -12.523 11.109 11.742 1 97.31 96 ILE A CA 1
ATOM 732 C C . ILE A 1 96 ? -13.18 10 10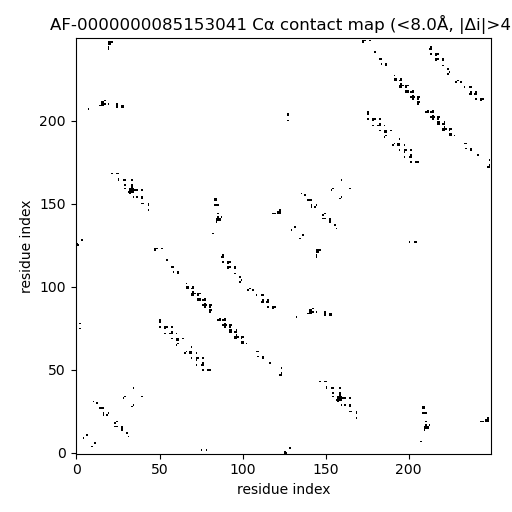.914 1 97.31 96 ILE A C 1
ATOM 734 O O . ILE A 1 96 ? -14.398 9.953 10.789 1 97.31 96 ILE A O 1
ATOM 738 N N . GLU A 1 97 ? -12.336 9.195 10.305 1 97.69 97 GLU A N 1
ATOM 739 C CA . GLU A 1 97 ? -12.82 8.094 9.484 1 97.69 97 GLU A CA 1
ATOM 740 C C . GLU A 1 97 ? -13.805 7.223 10.258 1 97.69 97 GLU A C 1
ATOM 742 O O . GLU A 1 97 ? -14.891 6.918 9.766 1 97.69 97 GLU A O 1
ATOM 747 N N . GLN A 1 98 ? -13.461 6.797 11.406 1 97.25 98 GLN A N 1
ATOM 748 C CA . GLN A 1 98 ? -14.289 5.922 12.234 1 97.25 98 GLN A CA 1
ATOM 749 C C . GLN A 1 98 ? -15.594 6.602 12.617 1 97.25 98 GLN A C 1
ATOM 751 O O . GLN A 1 98 ? -16.656 5.984 12.562 1 97.25 98 GLN A O 1
ATOM 756 N N . ALA A 1 99 ? -15.523 7.844 13.117 1 96.69 99 ALA A N 1
ATOM 757 C CA . ALA A 1 99 ? -16.734 8.586 13.469 1 96.69 99 ALA A CA 1
ATOM 758 C C . ALA A 1 99 ? -17.688 8.68 12.289 1 96.69 99 ALA A C 1
ATOM 760 O O . ALA A 1 99 ? -18.906 8.555 12.461 1 96.69 99 ALA A O 1
ATOM 761 N N . ALA A 1 100 ? -17.172 8.938 11.133 1 97.44 100 ALA A N 1
ATOM 762 C CA . ALA A 1 100 ? -17.984 9.039 9.93 1 97.44 100 ALA A CA 1
ATOM 763 C C . ALA A 1 100 ? -18.641 7.695 9.602 1 97.44 100 ALA A C 1
ATOM 765 O O . ALA A 1 100 ? -19.828 7.637 9.273 1 97.44 100 ALA A O 1
ATOM 766 N N . LYS A 1 101 ? -17.906 6.668 9.672 1 96.81 101 LYS A N 1
ATOM 767 C CA . LYS A 1 101 ? -18.422 5.332 9.391 1 96.81 101 LYS A CA 1
ATOM 768 C C . LYS A 1 101 ? -19.531 4.953 10.375 1 96.81 101 LYS A C 1
ATOM 770 O O . LYS A 1 101 ? -20.469 4.23 10.023 1 96.81 101 LYS A O 1
ATOM 775 N N . GLN A 1 102 ? -19.422 5.414 11.508 1 96.06 102 GLN A N 1
ATOM 776 C CA . GLN A 1 102 ? -20.406 5.133 12.539 1 96.06 102 GLN A CA 1
ATOM 777 C C . GLN A 1 102 ? -21.562 6.129 12.484 1 96.06 102 GLN A C 1
ATOM 779 O O . GLN A 1 102 ? -22.453 6.098 13.336 1 96.06 102 GLN A O 1
ATOM 784 N N . GLU A 1 103 ? -21.438 7.02 11.57 1 93.5 103 GLU A N 1
ATOM 785 C CA . GLU A 1 103 ? -22.453 8.047 11.367 1 93.5 103 GLU A CA 1
ATOM 786 C C . GLU A 1 103 ? -22.688 8.844 12.648 1 93.5 103 GLU A C 1
ATOM 788 O O . GLU A 1 103 ? -23.844 9.078 13.039 1 93.5 103 GLU A O 1
ATOM 793 N N . SER A 1 104 ? -21.625 9.141 13.297 1 90.62 104 SER A N 1
ATOM 794 C CA . SER A 1 104 ? -21.703 9.938 14.523 1 90.62 104 SER A CA 1
ATOM 795 C C . SER A 1 104 ? -21.984 11.398 14.211 1 90.62 104 SER A C 1
ATOM 797 O O . SER A 1 104 ? -21.062 12.219 14.172 1 90.62 104 SER A O 1
ATOM 799 N N . VAL A 1 105 ? -23.219 11.852 14.219 1 87.94 105 VAL A N 1
ATOM 800 C CA . VAL A 1 105 ? -23.656 13.172 13.766 1 87.94 105 VAL A CA 1
ATOM 801 C C . VAL A 1 105 ? -23.188 14.227 14.766 1 87.94 105 VAL A C 1
ATOM 803 O O . VAL A 1 105 ? -22.984 15.391 14.398 1 87.94 105 VAL A O 1
ATOM 806 N N . SER A 1 106 ? -23 13.883 15.992 1 92.44 106 SER A N 1
ATOM 807 C CA . SER A 1 106 ? -22.641 14.852 17.031 1 92.44 106 SER A CA 1
ATOM 808 C C . SER A 1 106 ? -21.141 15 17.141 1 92.44 106 SER A C 1
ATOM 810 O O . SER A 1 106 ? -20.641 15.836 17.906 1 92.44 106 SER A O 1
ATOM 812 N N . PHE A 1 107 ? -20.438 14.195 16.422 1 95.19 107 PHE A N 1
ATOM 813 C CA . PHE A 1 107 ? -18.969 14.234 16.469 1 95.19 107 PHE A CA 1
ATOM 814 C C . PHE A 1 107 ? -18.453 15.562 15.938 1 95.19 107 PHE A C 1
ATOM 816 O O . PHE A 1 107 ? -19 16.109 14.984 1 95.19 107 PHE A O 1
ATOM 823 N N . ASP A 1 108 ? -17.344 16.078 16.578 1 95.88 108 ASP A N 1
ATOM 824 C CA . ASP A 1 108 ? -16.734 17.344 16.172 1 95.88 108 ASP A CA 1
ATOM 825 C C . ASP A 1 108 ? -15.719 17.125 15.055 1 95.88 108 ASP A C 1
ATOM 827 O O . ASP A 1 108 ? -14.516 17.297 15.266 1 95.88 108 ASP A O 1
ATOM 831 N N . PHE A 1 109 ? -16.203 16.906 13.82 1 97.5 109 PHE A N 1
ATOM 832 C CA . PHE A 1 109 ? -15.344 16.656 12.664 1 97.5 109 PHE A CA 1
ATOM 833 C C . PHE A 1 109 ? -14.43 17.844 12.414 1 97.5 109 PHE A C 1
ATOM 835 O O . PHE A 1 109 ? -13.227 17.672 12.188 1 97.5 109 PHE A O 1
ATOM 842 N N . SER A 1 110 ? -14.953 19.047 12.477 1 96.62 110 SER A N 1
ATOM 843 C CA . SER A 1 110 ? -14.18 20.25 12.172 1 96.62 110 SER A CA 1
ATOM 844 C C . SER A 1 110 ? -13.078 20.469 13.203 1 96.62 110 SER A C 1
ATOM 846 O O . SER A 1 110 ? -11.977 20.891 12.852 1 96.62 110 SER A O 1
ATOM 848 N N . GLY A 1 111 ? -13.391 20.172 14.438 1 96.19 111 GLY A N 1
ATOM 849 C CA . GLY A 1 111 ? -12.391 20.312 15.477 1 96.19 111 GLY A CA 1
ATOM 850 C C . GLY A 1 111 ? -11.211 19.375 15.297 1 96.19 111 GLY A C 1
ATOM 851 O O . GLY A 1 111 ? -10.055 19.797 15.414 1 96.19 111 GLY A O 1
ATOM 852 N N . VAL A 1 112 ? -11.539 18.172 15.016 1 97.12 112 VAL A N 1
ATOM 853 C CA . VAL A 1 112 ? -10.469 17.188 14.844 1 97.12 112 VAL A CA 1
ATOM 854 C C . VAL A 1 112 ? -9.688 17.5 13.562 1 97.12 112 VAL A C 1
ATOM 856 O O . VAL A 1 112 ? -8.461 17.375 13.531 1 97.12 112 VAL A O 1
ATOM 859 N N . SER A 1 113 ? -10.422 17.859 12.5 1 97 113 SER A N 1
ATOM 860 C CA . SER A 1 113 ? -9.742 18.266 11.273 1 97 113 SER A CA 1
ATOM 861 C C . SER A 1 113 ? -8.828 19.453 11.531 1 97 113 SER A C 1
ATOM 863 O O . SER A 1 113 ? -7.734 19.547 10.961 1 97 113 SER A O 1
ATOM 865 N N . GLY A 1 114 ? -9.25 20.406 12.312 1 96 114 GLY A N 1
ATOM 866 C CA . GLY A 1 114 ? -8.422 21.531 12.695 1 96 114 GLY A CA 1
ATOM 867 C C . GLY A 1 114 ? -7.145 21.125 13.406 1 96 114 GLY A C 1
ATOM 868 O O . GLY A 1 114 ? -6.078 21.688 13.164 1 96 114 GLY A O 1
ATOM 869 N N . LYS A 1 115 ? -7.262 20.188 14.305 1 95.25 115 LYS A N 1
ATOM 870 C CA . LYS A 1 115 ? -6.086 19.641 14.969 1 95.25 115 LYS A CA 1
ATOM 871 C C . LYS A 1 115 ? -5.121 19.016 13.961 1 95.25 115 LYS A C 1
ATOM 873 O O . LYS A 1 115 ? -3.906 19.188 14.07 1 95.25 115 LYS A O 1
ATOM 878 N N . LEU A 1 116 ? -5.645 18.281 13.055 1 95.25 116 LEU A N 1
ATOM 879 C CA . LEU A 1 116 ? -4.844 17.688 11.984 1 95.25 116 LEU A CA 1
ATOM 880 C C . LEU A 1 116 ? -4.098 18.766 11.211 1 95.25 116 LEU A C 1
ATOM 882 O O . LEU A 1 116 ? -2.891 18.656 10.977 1 95.25 116 LEU A O 1
ATOM 886 N N . ALA A 1 117 ? -4.805 19.812 10.859 1 94.19 117 ALA A N 1
ATOM 887 C CA . ALA A 1 117 ? -4.203 20.922 10.125 1 94.19 117 ALA A CA 1
ATOM 888 C C . ALA A 1 117 ? -3.072 21.562 10.922 1 94.19 117 ALA A C 1
ATOM 890 O O . ALA A 1 117 ? -2.041 21.938 10.359 1 94.19 117 ALA A O 1
ATOM 891 N N . GLU A 1 118 ? -3.283 21.656 12.188 1 92.5 118 GLU A N 1
ATOM 892 C CA . GLU A 1 118 ? -2.256 22.234 13.055 1 92.5 118 GLU A CA 1
ATOM 893 C C . GLU A 1 118 ? -1.006 21.359 13.078 1 92.5 118 GLU A C 1
ATOM 895 O O . GLU A 1 118 ? 0.116 21.875 13.07 1 92.5 118 GLU A O 1
ATOM 900 N N . ILE A 1 119 ? -1.226 20.125 13.188 1 90.94 119 ILE A N 1
ATOM 901 C CA . ILE A 1 119 ? -0.116 19.172 13.203 1 90.94 119 ILE A CA 1
ATOM 902 C C . ILE A 1 119 ? 0.669 19.281 11.898 1 90.94 119 ILE A C 1
ATOM 904 O O . ILE A 1 119 ? 1.898 19.188 11.898 1 90.94 119 ILE A O 1
ATOM 908 N N . LEU A 1 120 ? 0.013 19.547 10.758 1 91.62 120 LEU A N 1
ATOM 909 C CA . LEU A 1 120 ? 0.631 19.547 9.438 1 91.62 120 LEU A CA 1
ATOM 910 C C . LEU A 1 120 ? 1.18 20.938 9.102 1 91.62 120 LEU A C 1
ATOM 912 O O . LEU A 1 120 ? 1.852 21.109 8.078 1 91.62 120 LEU A O 1
ATOM 916 N N . ARG A 1 121 ? 0.915 21.891 9.914 1 91.44 121 ARG A N 1
ATOM 917 C CA . ARG A 1 121 ? 1.257 23.281 9.648 1 91.44 121 ARG A CA 1
ATOM 918 C C . ARG A 1 121 ? 2.738 23.422 9.32 1 91.44 121 ARG A C 1
ATOM 920 O O . ARG A 1 121 ? 3.107 24.156 8.398 1 91.44 121 ARG A O 1
ATOM 927 N N . PRO A 1 122 ? 3.641 22.734 10.008 1 89.44 122 PRO A N 1
ATOM 928 C CA . PRO A 1 122 ? 5.07 22.891 9.734 1 89.44 122 PRO A CA 1
ATOM 929 C C . PRO A 1 122 ? 5.445 22.469 8.312 1 89.44 122 PRO A C 1
ATOM 931 O O . PRO A 1 122 ? 6.504 22.844 7.812 1 89.44 122 PRO A O 1
ATOM 934 N N . LEU A 1 123 ? 4.645 21.688 7.664 1 88.44 123 LEU A N 1
ATOM 935 C CA . LEU A 1 123 ? 4.949 21.203 6.32 1 88.44 123 LEU A CA 1
ATOM 936 C C . LEU A 1 123 ? 4.504 22.219 5.27 1 88.44 123 LEU A C 1
ATOM 938 O O . LEU A 1 123 ? 4.879 22.109 4.102 1 88.44 123 LEU A O 1
ATOM 942 N N . GLN A 1 124 ? 3.596 23.031 5.551 1 80.69 124 GLN A N 1
ATOM 943 C CA . GLN A 1 124 ? 3.066 24.031 4.629 1 80.69 124 GLN A CA 1
ATOM 944 C C . GLN A 1 124 ? 4.074 25.156 4.395 1 80.69 124 GLN A C 1
ATOM 946 O O . GLN A 1 124 ? 3.928 25.938 3.457 1 80.69 124 GLN A O 1
ATOM 951 N N . GLN A 1 125 ? 5.078 25.203 5.117 1 66.19 125 GLN A N 1
ATOM 952 C CA . GLN A 1 125 ? 6.035 26.297 4.973 1 66.19 125 GLN A CA 1
ATOM 953 C C . GLN A 1 125 ? 7.145 25.938 3.992 1 66.19 125 GLN A C 1
ATOM 955 O O . GLN A 1 125 ? 7.488 24.766 3.844 1 66.19 125 GLN A O 1
ATOM 960 N N . MET B 1 1 ? -7.938 -3.814 2.711 1 23.72 1 MET B N 1
ATOM 961 C CA . MET B 1 1 ? -7.172 -2.752 2.066 1 23.72 1 MET B CA 1
ATOM 962 C C . MET B 1 1 ? -5.906 -2.439 2.857 1 23.72 1 MET B C 1
ATOM 964 O O . MET B 1 1 ? -5.426 -1.304 2.844 1 23.72 1 MET B O 1
ATOM 968 N N . TRP B 1 2 ? -5.461 -3.521 3.656 1 26.53 2 TRP B N 1
ATOM 969 C CA . TRP B 1 2 ? -4.68 -3.875 4.836 1 26.53 2 TRP B CA 1
ATOM 970 C C . TRP B 1 2 ? -3.189 -3.92 4.512 1 26.53 2 TRP B C 1
ATOM 972 O O . TRP B 1 2 ? -2.35 -3.93 5.414 1 26.53 2 TRP B O 1
ATOM 982 N N . TRP B 1 3 ? -2.871 -4.195 3.197 1 28.22 3 TRP B N 1
ATOM 983 C CA . TRP B 1 3 ? -1.597 -4.891 3.043 1 28.22 3 TRP B CA 1
ATOM 984 C C . TRP B 1 3 ? -0.444 -3.898 2.941 1 28.22 3 TRP B C 1
ATOM 986 O O . TRP B 1 3 ? 0.723 -4.277 3.059 1 28.22 3 TRP B O 1
ATOM 996 N N . ILE B 1 4 ? -0.647 -2.748 2.361 1 36.12 4 ILE B N 1
ATOM 997 C CA . ILE B 1 4 ? 0.526 -1.888 2.465 1 36.12 4 ILE B CA 1
ATOM 998 C C . ILE B 1 4 ? 0.949 -1.765 3.926 1 36.12 4 ILE B C 1
ATOM 1000 O O . ILE B 1 4 ? 2.072 -1.348 4.223 1 36.12 4 ILE B O 1
ATOM 1004 N N . GLY B 1 5 ? 0.097 -2.031 4.715 1 35.28 5 GLY B N 1
ATOM 1005 C CA . GLY B 1 5 ? 0.399 -2.143 6.133 1 35.28 5 GLY B CA 1
ATOM 1006 C C . GLY B 1 5 ? 1.532 -3.107 6.43 1 35.28 5 GLY B C 1
ATOM 1007 O O . GLY B 1 5 ? 2.332 -2.875 7.34 1 35.28 5 GLY B O 1
ATOM 1008 N N . ASP B 1 6 ? 1.429 -4.125 5.59 1 38.44 6 ASP B N 1
ATOM 1009 C CA . ASP B 1 6 ? 2.355 -5.16 6.039 1 38.44 6 ASP B CA 1
ATOM 1010 C C . ASP B 1 6 ? 3.803 -4.746 5.789 1 38.44 6 ASP B C 1
ATOM 1012 O O . ASP B 1 6 ? 4.68 -4.988 6.621 1 38.44 6 ASP B O 1
ATOM 1016 N N . ILE B 1 7 ? 4.055 -4.379 4.484 1 39.88 7 ILE B N 1
ATOM 1017 C CA . ILE B 1 7 ? 5.465 -4 4.398 1 39.88 7 ILE B CA 1
ATOM 1018 C C . ILE B 1 7 ? 5.75 -2.855 5.367 1 39.88 7 ILE B C 1
ATOM 1020 O O . ILE B 1 7 ? 6.809 -2.814 5.996 1 39.88 7 ILE B O 1
ATOM 1024 N N . TYR B 1 8 ? 4.754 -1.924 5.34 1 37.12 8 TYR B N 1
ATOM 1025 C CA . TYR B 1 8 ? 4.832 -0.896 6.371 1 37.12 8 TYR B CA 1
ATOM 1026 C C . TYR B 1 8 ? 5.035 -1.519 7.75 1 37.12 8 TYR B C 1
ATOM 1028 O O . TYR B 1 8 ? 5.883 -1.064 8.523 1 37.12 8 TYR B O 1
ATOM 1036 N N . TYR B 1 9 ? 4.215 -2.51 8.102 1 40.66 9 TYR B N 1
ATOM 1037 C CA . TYR B 1 9 ? 4.422 -3.174 9.383 1 40.66 9 TYR B CA 1
ATOM 1038 C C . TYR B 1 9 ? 5.793 -3.836 9.438 1 40.66 9 TYR B C 1
ATOM 1040 O O . TYR B 1 9 ? 6.367 -4.008 10.516 1 40.66 9 TYR B O 1
ATOM 1048 N N . ILE B 1 10 ? 6.148 -4.34 8.375 1 40.12 10 ILE B N 1
ATOM 1049 C CA . ILE B 1 10 ? 7.441 -5.008 8.461 1 40.12 10 ILE B CA 1
ATOM 1050 C C . ILE B 1 10 ? 8.547 -3.971 8.641 1 40.12 10 ILE B C 1
ATOM 1052 O O . ILE B 1 10 ? 9.469 -4.176 9.438 1 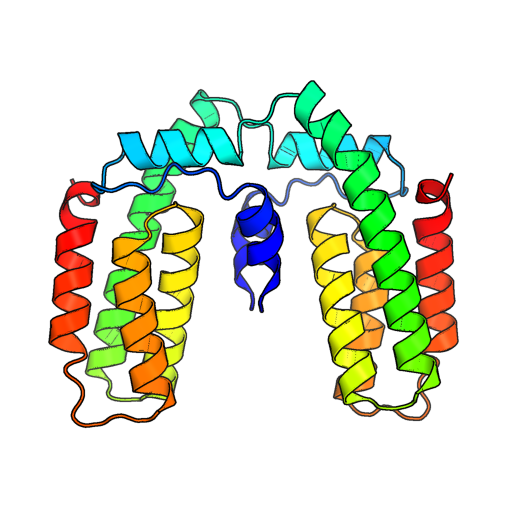40.12 10 ILE B O 1
ATOM 1056 N N . LEU B 1 11 ? 8.461 -2.906 7.902 1 41.22 11 LEU B N 1
ATOM 1057 C CA . LEU B 1 11 ? 9.531 -1.931 8.055 1 41.22 11 LEU B CA 1
ATOM 1058 C C . LEU B 1 11 ? 9.211 -0.94 9.172 1 41.22 11 LEU B C 1
ATOM 1060 O O . LEU B 1 11 ? 9.859 0.103 9.289 1 41.22 11 LEU B O 1
ATOM 1064 N N . LYS B 1 12 ? 8.055 -1.148 9.844 1 45.47 12 LYS B N 1
ATOM 1065 C CA . LYS B 1 12 ? 7.762 -0.243 10.953 1 45.47 12 LYS B CA 1
ATOM 1066 C C . LYS B 1 12 ? 8.992 -0.016 11.82 1 45.47 12 LYS B C 1
ATOM 1068 O O . LYS B 1 12 ? 9.32 -0.843 12.672 1 45.47 12 LYS B O 1
ATOM 1073 N N . GLY B 1 13 ? 9.891 0.475 11.297 1 44.38 13 GLY B N 1
ATOM 1074 C CA . GLY B 1 13 ? 10.891 0.975 12.227 1 44.38 13 GLY B CA 1
ATOM 1075 C C . GLY B 1 13 ? 10.344 1.994 13.203 1 44.38 13 GLY B C 1
ATOM 1076 O O . GLY B 1 13 ? 9.242 2.51 13.023 1 44.38 13 GLY B O 1
ATOM 1077 N N . ASP B 1 14 ? 10.773 2.068 14.414 1 48.66 14 ASP B N 1
ATOM 1078 C CA . ASP B 1 14 ? 10.57 2.895 15.602 1 48.66 14 ASP B CA 1
ATOM 1079 C C . ASP B 1 14 ? 10.531 4.375 15.242 1 48.66 14 ASP B C 1
ATOM 1081 O O . ASP B 1 14 ? 10.422 5.234 16.125 1 48.66 14 ASP B O 1
ATOM 1085 N N . THR B 1 15 ? 10.758 4.773 14.055 1 53.66 15 THR B N 1
ATOM 1086 C CA . THR B 1 15 ? 11 6.207 13.969 1 53.66 15 THR B CA 1
ATOM 1087 C C . THR B 1 15 ? 9.711 6.961 13.672 1 53.66 15 THR B C 1
ATOM 1089 O O . THR B 1 15 ? 9.219 6.934 12.539 1 53.66 15 THR B O 1
ATOM 1092 N N . MET B 1 16 ? 8.82 6.852 14.477 1 64.81 16 MET B N 1
ATOM 1093 C CA . MET B 1 16 ? 7.652 7.723 14.375 1 64.81 16 MET B CA 1
ATOM 1094 C C . MET B 1 16 ? 8.016 9.164 14.727 1 64.81 16 MET B C 1
ATOM 1096 O O . MET B 1 16 ? 8.836 9.398 15.617 1 64.81 16 MET B O 1
ATOM 1100 N N . CYS B 1 17 ? 7.629 9.984 13.719 1 67.38 17 CYS B N 1
ATOM 1101 C CA . CYS B 1 17 ? 7.941 11.398 13.898 1 67.38 17 CYS B CA 1
ATOM 1102 C C . CYS B 1 17 ? 7.102 12 15.016 1 67.38 17 CYS B C 1
ATOM 1104 O O . CYS B 1 17 ? 5.879 12.07 14.914 1 67.38 17 CYS B O 1
ATOM 1106 N N . GLU B 1 18 ? 7.746 12.148 16.125 1 67.06 18 GLU B N 1
ATOM 1107 C CA . GLU B 1 18 ? 7.059 12.82 17.234 1 67.06 18 GLU B CA 1
ATOM 1108 C C . GLU B 1 18 ? 6.648 14.234 16.844 1 67.06 18 GLU B C 1
ATOM 1110 O O . GLU B 1 18 ? 5.566 14.695 17.219 1 67.06 18 GLU B O 1
ATOM 1115 N N . GLU B 1 19 ? 7.668 14.883 16.156 1 77.19 19 GLU B N 1
ATOM 1116 C CA . GLU B 1 19 ? 7.371 16.219 15.625 1 77.19 19 GLU B CA 1
ATOM 1117 C C . GLU B 1 19 ? 7.402 16.219 14.094 1 77.19 19 GLU B C 1
ATOM 1119 O O . GLU B 1 19 ? 8.391 15.805 13.492 1 77.19 19 GLU B O 1
ATOM 1124 N N . VAL B 1 20 ? 6.285 16.719 13.633 1 87 20 VAL B N 1
ATOM 1125 C CA . VAL B 1 20 ? 6.156 16.734 12.18 1 87 20 VAL B CA 1
ATOM 1126 C C . VAL B 1 20 ? 7.121 17.75 11.578 1 87 20 VAL B C 1
ATOM 1128 O O . VAL B 1 20 ? 7.051 18.938 11.898 1 87 20 VAL B O 1
ATOM 1131 N N . SER B 1 21 ? 8.023 17.281 10.789 1 88.69 21 SER B N 1
ATOM 1132 C CA . SER B 1 21 ? 8.984 18.094 10.062 1 88.69 21 SER B CA 1
ATOM 1133 C C . SER B 1 21 ? 9.438 17.422 8.773 1 88.69 21 SER B C 1
ATOM 1135 O O . SER B 1 21 ? 9.258 16.203 8.609 1 88.69 21 SER B O 1
ATOM 1137 N N . ARG B 1 22 ? 9.984 18.234 7.895 1 89.69 22 ARG B N 1
ATOM 1138 C CA . ARG B 1 22 ? 10.5 17.672 6.648 1 89.69 22 ARG B CA 1
ATOM 1139 C C . ARG B 1 22 ? 11.664 16.719 6.91 1 89.69 22 ARG B C 1
ATOM 1141 O O . ARG B 1 22 ? 11.828 15.727 6.211 1 89.69 22 ARG B O 1
ATOM 1148 N N . THR B 1 23 ? 12.414 17.062 7.93 1 90.31 23 THR B N 1
ATOM 1149 C CA . THR B 1 23 ? 13.555 16.219 8.305 1 90.31 23 THR B CA 1
ATOM 1150 C C . THR B 1 23 ? 13.086 14.867 8.82 1 90.31 23 THR B C 1
ATOM 1152 O O . THR B 1 23 ? 13.664 13.836 8.477 1 90.31 23 THR B O 1
ATOM 1155 N N . CYS B 1 24 ? 12.078 14.914 9.609 1 89.69 24 CYS B N 1
ATOM 1156 C CA . CYS B 1 24 ? 11.547 13.664 10.141 1 89.69 24 CYS B CA 1
ATOM 1157 C C . CYS B 1 24 ? 10.969 12.805 9.023 1 89.69 24 CYS B C 1
ATOM 1159 O O . CYS B 1 24 ? 11.172 11.594 9 1 89.69 24 CYS B O 1
ATOM 1161 N N . ILE B 1 25 ? 10.328 13.406 8.141 1 90.44 25 ILE B N 1
ATOM 1162 C CA . ILE B 1 25 ? 9.75 12.703 7 1 90.44 25 ILE B CA 1
ATOM 1163 C C . ILE B 1 25 ? 10.859 12.094 6.148 1 90.44 25 ILE B C 1
ATOM 1165 O O . ILE B 1 25 ? 10.781 10.938 5.746 1 90.44 25 ILE B O 1
ATOM 1169 N N . LYS B 1 26 ? 11.789 12.883 5.926 1 92 26 LYS B N 1
ATOM 1170 C CA . LYS B 1 26 ? 12.93 12.398 5.148 1 92 26 LYS B CA 1
ATOM 1171 C C . LYS B 1 26 ? 13.547 11.164 5.797 1 92 26 LYS B C 1
ATOM 1173 O O . LYS B 1 26 ? 13.82 10.172 5.113 1 92 26 LYS B O 1
ATOM 1178 N N . LYS B 1 27 ? 13.797 11.289 7.07 1 91.62 27 LYS B N 1
ATOM 1179 C CA . LYS B 1 27 ? 14.367 10.164 7.801 1 91.62 27 LYS B CA 1
ATOM 1180 C C . LYS B 1 27 ? 13.492 8.922 7.656 1 91.62 27 LYS B C 1
ATOM 1182 O O . LYS B 1 27 ? 14 7.824 7.402 1 91.62 27 LYS B O 1
ATOM 1187 N N . HIS B 1 28 ? 12.305 9.078 7.812 1 90.94 28 HIS B N 1
ATOM 1188 C CA . HIS B 1 28 ? 11.359 7.977 7.684 1 90.94 28 HIS B CA 1
ATOM 1189 C C . HIS B 1 28 ? 11.398 7.379 6.281 1 90.94 28 HIS B C 1
ATOM 1191 O O . HIS B 1 28 ? 11.484 6.16 6.121 1 90.94 28 HIS B O 1
ATOM 1197 N N . LEU B 1 29 ? 11.336 8.203 5.25 1 90.38 29 LEU B N 1
ATOM 1198 C CA . LEU B 1 29 ? 11.328 7.75 3.865 1 90.38 29 LEU B CA 1
ATOM 1199 C C . LEU B 1 29 ? 12.633 7.027 3.523 1 90.38 29 LEU B C 1
ATOM 1201 O O . LEU B 1 29 ? 12.625 6.031 2.797 1 90.38 29 LEU B O 1
ATOM 1205 N N . LEU B 1 30 ? 13.719 7.516 4.02 1 91.38 30 LEU B N 1
ATOM 1206 C CA . LEU B 1 30 ? 15 6.863 3.783 1 91.38 30 LEU B CA 1
ATOM 1207 C C . LEU B 1 30 ? 15.023 5.469 4.398 1 91.38 30 LEU B C 1
ATOM 1209 O O . LEU B 1 30 ? 15.531 4.523 3.787 1 91.38 30 LEU B O 1
ATOM 1213 N N . GLU B 1 31 ? 14.523 5.426 5.52 1 89.88 31 GLU B N 1
ATOM 1214 C CA . GLU B 1 31 ? 14.484 4.133 6.195 1 89.88 31 GLU B CA 1
ATOM 1215 C C . GLU B 1 31 ? 13.602 3.143 5.438 1 89.88 31 GLU B C 1
ATOM 1217 O O . GLU B 1 31 ? 13.906 1.95 5.383 1 89.88 31 GLU B O 1
ATOM 1222 N N . GLN B 1 32 ? 12.617 3.674 4.824 1 85.88 32 GLN B N 1
ATOM 1223 C CA . GLN B 1 32 ? 11.633 2.803 4.191 1 85.88 32 GLN B CA 1
ATOM 1224 C C . GLN B 1 32 ? 11.984 2.543 2.73 1 85.88 32 GLN B C 1
ATOM 1226 O O . GLN B 1 32 ? 11.773 1.44 2.221 1 85.88 32 GLN B O 1
ATOM 1231 N N . PHE B 1 33 ? 12.562 3.525 2.092 1 89.69 33 PHE B N 1
ATOM 1232 C CA . PHE B 1 33 ? 12.68 3.436 0.641 1 89.69 33 PHE B CA 1
ATOM 1233 C C . PHE B 1 33 ? 14.133 3.578 0.209 1 89.69 33 PHE B C 1
ATOM 1235 O O . PHE B 1 33 ? 14.445 3.498 -0.981 1 89.69 33 PHE B O 1
ATOM 1242 N N . GLY B 1 34 ? 14.945 3.801 1.047 1 92.06 34 GLY B N 1
ATOM 1243 C CA . GLY B 1 34 ? 16.375 3.92 0.767 1 92.06 34 GLY B CA 1
ATOM 1244 C C . GLY B 1 34 ? 17.141 2.648 1.064 1 92.06 34 GLY B C 1
ATOM 1245 O O . GLY B 1 34 ? 18.219 2.697 1.67 1 92.06 34 GLY B O 1
ATOM 1246 N N . LEU B 1 35 ? 16.625 1.548 0.686 1 91.56 35 LEU B N 1
ATOM 1247 C CA . LEU B 1 35 ? 17.25 0.266 0.995 1 91.56 35 LEU B CA 1
ATOM 1248 C C . LEU B 1 35 ? 18.469 0.024 0.105 1 91.56 35 LEU B C 1
ATOM 1250 O O . LEU B 1 35 ? 18.422 0.314 -1.093 1 91.56 35 LEU B O 1
ATOM 1254 N N . GLU B 1 36 ? 19.375 -0.481 0.792 1 92.56 36 GLU B N 1
ATOM 1255 C CA . GLU B 1 36 ? 20.562 -0.883 0.026 1 92.56 36 GLU B CA 1
ATOM 1256 C C . GLU B 1 36 ? 20.344 -2.242 -0.637 1 92.56 36 GLU B C 1
ATOM 1258 O O . GLU B 1 36 ? 19.469 -3.006 -0.234 1 92.56 36 GLU B O 1
ATOM 1263 N N . GLU B 1 37 ? 21.188 -2.486 -1.646 1 92.88 37 GLU B N 1
ATOM 1264 C CA . GLU B 1 37 ? 21.047 -3.711 -2.428 1 92.88 37 GLU B CA 1
ATOM 1265 C C . GLU B 1 37 ? 21.078 -4.945 -1.531 1 92.88 37 GLU B C 1
ATOM 1267 O O . GLU B 1 37 ? 20.297 -5.875 -1.719 1 92.88 37 GLU B O 1
ATOM 1272 N N . ALA B 1 38 ? 21.938 -4.949 -0.596 1 94.81 38 ALA B N 1
ATOM 1273 C CA . ALA B 1 38 ? 22.078 -6.094 0.304 1 94.81 38 ALA B CA 1
ATOM 1274 C C . ALA B 1 38 ? 20.797 -6.305 1.111 1 94.81 38 ALA B C 1
ATOM 1276 O O . ALA B 1 38 ? 20.406 -7.441 1.392 1 94.81 38 ALA B O 1
ATOM 1277 N N . GLN B 1 39 ? 20.219 -5.273 1.485 1 92.75 39 GLN B N 1
ATOM 1278 C CA . GLN B 1 39 ? 18.969 -5.359 2.221 1 92.75 39 GLN B CA 1
ATOM 1279 C C . GLN B 1 39 ? 17.859 -5.934 1.345 1 92.75 39 GLN B C 1
ATOM 1281 O O . GLN B 1 39 ? 17.047 -6.746 1.806 1 92.75 39 GLN B O 1
ATOM 1286 N N . ILE B 1 40 ? 17.812 -5.492 0.165 1 93.12 40 ILE B N 1
ATOM 1287 C CA . ILE B 1 40 ? 16.828 -5.996 -0.787 1 93.12 40 ILE B CA 1
ATOM 1288 C C . ILE B 1 40 ? 17.047 -7.488 -1.017 1 93.12 40 ILE B C 1
ATOM 1290 O O . ILE B 1 40 ? 16.094 -8.273 -1.007 1 93.12 40 ILE B O 1
ATOM 1294 N N . ASP B 1 41 ? 18.266 -7.867 -1.21 1 93.38 41 ASP B N 1
ATOM 1295 C CA . ASP B 1 41 ? 18.594 -9.281 -1.386 1 93.38 41 ASP B CA 1
ATOM 1296 C C . ASP B 1 41 ? 18.078 -10.117 -0.218 1 93.38 41 ASP B C 1
ATOM 1298 O O . ASP B 1 41 ? 17.609 -11.242 -0.411 1 93.38 41 ASP B O 1
ATOM 1302 N N . ALA B 1 42 ? 18.125 -9.547 0.896 1 92.56 42 ALA B N 1
ATOM 1303 C CA . ALA B 1 42 ? 17.703 -10.25 2.102 1 92.56 42 ALA B CA 1
ATOM 1304 C C . ALA B 1 42 ? 16.188 -10.391 2.148 1 92.56 42 ALA B C 1
ATOM 1306 O O . ALA B 1 42 ? 15.656 -11.297 2.797 1 92.56 42 ALA B O 1
ATOM 1307 N N . LEU B 1 43 ? 15.477 -9.562 1.449 1 89.75 43 LEU B N 1
ATOM 1308 C CA . LEU B 1 43 ? 14.023 -9.547 1.482 1 89.75 43 LEU B CA 1
ATOM 1309 C C . LEU B 1 43 ? 13.445 -10.539 0.472 1 89.75 43 LEU B C 1
ATOM 1311 O O . LEU B 1 43 ? 12.352 -11.062 0.668 1 89.75 43 LEU B O 1
ATOM 1315 N N . ILE B 1 44 ? 14.156 -10.805 -0.513 1 89.81 44 ILE B N 1
ATOM 1316 C CA . ILE B 1 44 ? 13.633 -11.555 -1.649 1 89.81 44 ILE B CA 1
ATOM 1317 C C . ILE B 1 44 ? 13.195 -12.945 -1.193 1 89.81 44 ILE B C 1
ATOM 1319 O O . ILE B 1 44 ? 12.07 -13.367 -1.459 1 89.81 44 ILE B O 1
ATOM 1323 N N . PRO B 1 45 ? 14.008 -13.68 -0.448 1 90.5 45 PRO B N 1
ATOM 1324 C CA . PRO B 1 45 ? 13.555 -15 0.001 1 90.5 45 PRO B CA 1
ATOM 1325 C C . PRO B 1 45 ? 12.289 -14.93 0.848 1 90.5 45 PRO B C 1
ATOM 1327 O O . PRO B 1 45 ? 11.43 -15.812 0.747 1 90.5 45 PRO B O 1
ATOM 1330 N N . ARG B 1 46 ? 12.211 -13.945 1.624 1 89.31 46 ARG B N 1
ATOM 1331 C CA . ARG B 1 46 ? 11.023 -13.797 2.467 1 89.31 46 ARG B CA 1
ATOM 1332 C C . ARG B 1 46 ? 9.781 -13.562 1.621 1 89.31 46 ARG B C 1
ATOM 1334 O O . ARG B 1 46 ? 8.711 -14.109 1.913 1 89.31 46 ARG B O 1
ATOM 1341 N N . PHE B 1 47 ? 9.945 -12.773 0.602 1 90.12 47 PHE B N 1
ATOM 1342 C CA . PHE B 1 47 ? 8.82 -12.508 -0.289 1 90.12 47 PHE B CA 1
ATOM 1343 C C . PHE B 1 47 ? 8.43 -13.758 -1.062 1 90.12 47 PHE B C 1
ATOM 1345 O O . PHE B 1 47 ? 7.246 -14.055 -1.216 1 90.12 47 PHE B O 1
ATOM 1352 N N . CYS B 1 48 ? 9.367 -14.438 -1.472 1 88.12 48 CYS B N 1
ATOM 1353 C CA . CYS B 1 48 ? 9.094 -15.68 -2.191 1 88.12 48 CYS B CA 1
ATOM 1354 C C . CYS B 1 48 ? 8.328 -16.656 -1.314 1 88.12 48 CYS B C 1
ATOM 1356 O O . CYS B 1 48 ? 7.352 -17.266 -1.757 1 88.12 48 CYS B O 1
ATOM 1358 N N . THR B 1 49 ? 8.75 -16.844 -0.104 1 90.88 49 THR B N 1
ATOM 1359 C CA . THR B 1 49 ? 8.078 -17.734 0.84 1 90.88 49 THR B CA 1
ATOM 1360 C C . THR B 1 49 ? 6.641 -17.281 1.075 1 90.88 49 THR B C 1
ATOM 1362 O O . THR B 1 49 ? 5.723 -18.094 1.07 1 90.88 49 THR B O 1
ATOM 1365 N N . ALA B 1 50 ? 6.473 -16.031 1.246 1 90.44 50 ALA B N 1
ATOM 1366 C CA . ALA B 1 50 ? 5.137 -15.477 1.46 1 90.44 50 ALA B CA 1
ATOM 1367 C C . ALA B 1 50 ? 4.23 -15.75 0.263 1 90.44 50 ALA B C 1
ATOM 1369 O O . ALA B 1 50 ? 3.057 -16.094 0.429 1 90.44 50 ALA B O 1
ATOM 1370 N N . MET B 1 51 ? 4.773 -15.586 -0.868 1 90.31 51 MET B N 1
ATOM 1371 C CA . MET B 1 51 ? 3.996 -15.812 -2.082 1 90.31 51 MET B CA 1
ATOM 1372 C C . MET B 1 51 ? 3.537 -17.266 -2.166 1 90.31 51 MET B C 1
ATOM 1374 O O . MET B 1 51 ? 2.398 -17.547 -2.543 1 90.31 51 MET B O 1
ATOM 1378 N N . ILE B 1 52 ? 4.395 -18.141 -1.846 1 89.5 52 ILE B N 1
ATOM 1379 C CA . ILE B 1 52 ? 4.07 -19.562 -1.876 1 89.5 52 ILE B CA 1
ATOM 1380 C C . ILE B 1 52 ? 2.969 -19.859 -0.86 1 89.5 52 ILE B C 1
ATOM 1382 O O . ILE B 1 52 ? 2.014 -20.578 -1.163 1 89.5 52 ILE B O 1
ATOM 1386 N N . GLN B 1 53 ? 3.092 -19.312 0.261 1 94.5 53 GLN B N 1
ATOM 1387 C CA . GLN B 1 53 ? 2.076 -19.484 1.294 1 94.5 53 GLN B CA 1
ATOM 1388 C C . GLN B 1 53 ? 0.735 -18.906 0.851 1 94.5 53 GLN B C 1
ATOM 1390 O O . GLN B 1 53 ? -0.312 -19.516 1.057 1 94.5 53 GLN B O 1
ATOM 1395 N N . ASN B 1 54 ? 0.811 -17.719 0.267 1 96.25 54 ASN B N 1
ATOM 1396 C CA . ASN B 1 54 ? -0.412 -17.094 -0.232 1 96.25 54 ASN B CA 1
ATOM 1397 C C . ASN B 1 54 ? -1.073 -17.953 -1.311 1 96.25 54 ASN B C 1
ATOM 1399 O O . ASN B 1 54 ? -2.301 -18.062 -1.357 1 96.25 54 ASN B O 1
ATOM 1403 N N . GLN B 1 55 ? -0.231 -18.469 -2.131 1 95.44 55 GLN B N 1
ATOM 1404 C CA . GLN B 1 55 ? -0.751 -19.375 -3.154 1 95.44 55 GLN B CA 1
ATOM 1405 C C . GLN B 1 55 ? -1.462 -20.562 -2.523 1 95.44 55 GLN B C 1
ATOM 1407 O O . GLN B 1 55 ? -2.539 -20.969 -2.973 1 95.44 55 GLN B O 1
ATOM 1412 N N . GLN B 1 56 ? -0.936 -21.188 -1.544 1 95.5 56 GLN B N 1
ATOM 1413 C CA . GLN B 1 56 ? -1.548 -22.312 -0.837 1 95.5 56 GLN B CA 1
ATOM 1414 C C . GLN B 1 56 ? -2.863 -21.906 -0.182 1 95.5 56 GLN B C 1
ATOM 1416 O O . GLN B 1 56 ? -3.844 -22.641 -0.219 1 95.5 56 GLN B O 1
ATOM 1421 N N . GLU B 1 57 ? -2.857 -20.75 0.397 1 97.19 57 GLU B N 1
ATOM 1422 C CA . GLU B 1 57 ? -4.074 -20.219 1.004 1 97.19 57 GLU B CA 1
ATOM 1423 C C . GLU B 1 57 ? -5.176 -20.047 -0.037 1 97.19 57 GLU B C 1
ATOM 1425 O O . GLU B 1 57 ? -6.344 -20.328 0.232 1 97.19 57 GLU B O 1
ATOM 1430 N N . LEU B 1 58 ? -4.812 -19.547 -1.134 1 97.94 58 LEU B N 1
ATOM 1431 C CA . LEU B 1 58 ? -5.77 -19.375 -2.225 1 97.94 58 LEU B CA 1
ATOM 1432 C C . LEU B 1 58 ? -6.348 -20.734 -2.645 1 97.94 58 LEU B C 1
ATOM 1434 O O . LEU B 1 58 ? -7.562 -20.859 -2.807 1 97.94 58 LEU B O 1
ATOM 1438 N N . ASP B 1 59 ? -5.492 -21.688 -2.809 1 97.62 59 ASP B N 1
ATOM 1439 C CA . ASP B 1 59 ? -5.941 -23.016 -3.189 1 97.62 59 ASP B CA 1
ATOM 1440 C C . ASP B 1 59 ? -6.887 -23.609 -2.143 1 97.62 59 ASP B C 1
ATOM 1442 O O . ASP B 1 59 ? -7.895 -24.219 -2.484 1 97.62 59 ASP B O 1
ATOM 1446 N N . THR B 1 60 ? -6.586 -23.406 -0.903 1 97.81 60 THR B N 1
ATOM 1447 C CA . THR B 1 60 ? -7.438 -23.859 0.189 1 97.81 60 THR B CA 1
ATOM 1448 C C . THR B 1 60 ? -8.797 -23.188 0.138 1 97.81 60 THR B C 1
ATOM 1450 O O . THR B 1 60 ? -9.828 -23.828 0.319 1 97.81 60 THR B O 1
ATOM 1453 N N . ALA B 1 61 ? -8.781 -21.906 -0.095 1 97.81 61 ALA B N 1
ATOM 1454 C CA . ALA B 1 61 ? -10.031 -21.156 -0.204 1 97.81 61 ALA B CA 1
ATOM 1455 C C . ALA B 1 61 ? -10.883 -21.688 -1.36 1 97.81 61 ALA B C 1
ATOM 1457 O O . ALA B 1 61 ? -12.094 -21.844 -1.226 1 97.81 61 ALA B O 1
ATOM 1458 N N . ILE B 1 62 ? -10.242 -21.922 -2.439 1 97.31 62 ILE B N 1
ATOM 1459 C CA . ILE B 1 62 ? -10.953 -22.422 -3.609 1 97.31 62 ILE B CA 1
ATOM 1460 C C . ILE B 1 62 ? -11.594 -23.766 -3.285 1 97.31 62 ILE B C 1
ATOM 1462 O O . ILE B 1 62 ? -12.727 -24.031 -3.676 1 97.31 62 ILE B O 1
ATOM 1466 N N . ALA B 1 63 ? -10.914 -24.594 -2.598 1 96.5 63 ALA B N 1
ATOM 1467 C CA . ALA B 1 63 ? -11.406 -25.922 -2.229 1 96.5 63 ALA B CA 1
ATOM 1468 C C . ALA B 1 63 ? -12.617 -25.828 -1.312 1 96.5 63 ALA B C 1
ATOM 1470 O O . ALA B 1 63 ? -13.484 -26.703 -1.322 1 96.5 63 ALA B O 1
ATOM 1471 N N . SER B 1 64 ? -12.773 -24.781 -0.558 1 93.88 64 SER B N 1
ATOM 1472 C CA . SER B 1 64 ? -13.883 -24.594 0.375 1 93.88 64 SER B CA 1
ATOM 1473 C C . SER B 1 64 ? -15.156 -24.188 -0.355 1 93.88 64 SER B C 1
ATOM 1475 O O . SER B 1 64 ? -16.25 -24.266 0.202 1 93.88 64 SER B O 1
ATOM 1477 N N . ALA B 1 65 ? -15.031 -23.547 -1.555 1 92.12 65 ALA B N 1
ATOM 1478 C CA . ALA B 1 65 ? -16.109 -23.125 -2.441 1 92.12 65 ALA B CA 1
ATOM 1479 C C . ALA B 1 65 ? -16.906 -21.984 -1.825 1 92.12 65 ALA B C 1
ATOM 1481 O O . ALA B 1 65 ? -18.078 -21.766 -2.168 1 92.12 65 ALA B O 1
ATOM 1482 N N . VAL B 1 66 ? -16.328 -21.391 -0.854 1 95.69 66 VAL B N 1
ATOM 1483 C CA . VAL B 1 66 ? -16.906 -20.172 -0.307 1 95.69 66 VAL B CA 1
ATOM 1484 C C . VAL B 1 66 ? -16.359 -18.953 -1.042 1 95.69 66 VAL B C 1
ATOM 1486 O O . VAL B 1 66 ? -15.18 -18.609 -0.901 1 95.69 66 VAL B O 1
ATOM 1489 N N . MET B 1 67 ? -17.219 -18.266 -1.708 1 97.19 67 MET B N 1
ATOM 1490 C CA . MET B 1 67 ? -16.797 -17.219 -2.629 1 97.19 67 MET B CA 1
ATOM 1491 C C . MET B 1 67 ? -16.125 -16.062 -1.879 1 97.19 67 MET B C 1
ATOM 1493 O O . MET B 1 67 ? -15.141 -15.508 -2.35 1 97.19 67 MET B O 1
ATOM 1497 N N . ALA B 1 68 ? -16.703 -15.711 -0.753 1 96.81 68 ALA B N 1
ATOM 1498 C CA . ALA B 1 68 ? -16.125 -14.625 0.034 1 96.81 68 ALA B CA 1
ATOM 1499 C C . ALA B 1 68 ? -14.688 -14.938 0.437 1 96.81 68 ALA B C 1
ATOM 1501 O O . ALA B 1 68 ? -13.828 -14.055 0.422 1 96.81 68 ALA B O 1
ATOM 1502 N N . ASP B 1 69 ? -14.453 -16.172 0.758 1 97.31 69 ASP B N 1
ATOM 1503 C CA . ASP B 1 69 ? -13.109 -16.594 1.142 1 97.31 69 ASP B CA 1
ATOM 1504 C C . ASP B 1 69 ? -12.156 -16.562 -0.055 1 97.31 69 ASP B C 1
ATOM 1506 O O . ASP B 1 69 ? -11.008 -16.156 0.072 1 97.31 69 ASP B O 1
ATOM 1510 N N . ILE B 1 70 ? -12.656 -17.016 -1.158 1 97.94 70 ILE B N 1
ATOM 1511 C CA . ILE B 1 70 ? -11.859 -17.016 -2.381 1 97.94 70 ILE B CA 1
ATOM 1512 C C . ILE B 1 70 ? -11.477 -15.586 -2.752 1 97.94 70 ILE B C 1
ATOM 1514 O O . ILE B 1 70 ? -10.312 -15.305 -3.035 1 97.94 70 ILE B O 1
ATOM 1518 N N . ALA B 1 71 ? -12.406 -14.703 -2.721 1 97.88 71 ALA B N 1
ATOM 1519 C CA . ALA B 1 71 ? -12.172 -13.305 -3.062 1 97.88 71 ALA B CA 1
ATOM 1520 C C . ALA B 1 71 ? -11.133 -12.68 -2.137 1 97.88 71 ALA B C 1
ATOM 1522 O O . ALA B 1 71 ? -10.234 -11.961 -2.594 1 97.88 71 ALA B O 1
ATOM 1523 N N . ARG B 1 72 ? -11.242 -12.969 -0.881 1 97.19 72 ARG B N 1
ATOM 1524 C CA . ARG B 1 72 ? -10.32 -12.422 0.103 1 97.19 72 ARG B CA 1
ATOM 1525 C C . ARG B 1 72 ? -8.898 -12.93 -0.139 1 97.19 72 ARG B C 1
ATOM 1527 O O . ARG B 1 72 ? -7.945 -12.148 -0.128 1 97.19 72 ARG B O 1
ATOM 1534 N N . ALA B 1 73 ? -8.781 -14.172 -0.275 1 97.38 73 ALA B N 1
ATOM 1535 C CA . ALA B 1 73 ? -7.469 -14.766 -0.516 1 97.38 73 ALA B CA 1
ATOM 1536 C C . ALA B 1 73 ? -6.859 -14.242 -1.812 1 97.38 73 ALA B C 1
ATOM 1538 O O . ALA B 1 73 ? -5.668 -13.93 -1.865 1 97.38 73 ALA B O 1
ATOM 1539 N N . ALA B 1 74 ? -7.66 -14.18 -2.846 1 97.88 74 ALA B N 1
ATOM 1540 C CA . ALA B 1 74 ? -7.203 -13.664 -4.133 1 97.88 74 ALA B CA 1
ATOM 1541 C C . ALA B 1 74 ? -6.758 -12.211 -4.016 1 97.88 74 ALA B C 1
ATOM 1543 O O . ALA B 1 74 ? -5.738 -11.812 -4.59 1 97.88 74 ALA B O 1
ATOM 1544 N N . HIS B 1 75 ? -7.398 -11.43 -3.307 1 96 75 HIS B N 1
ATOM 1545 C CA . HIS B 1 75 ? -7.055 -10.031 -3.084 1 96 75 HIS B CA 1
ATOM 1546 C C . HIS B 1 75 ? -5.699 -9.898 -2.398 1 96 75 HIS B C 1
ATOM 1548 O O . HIS B 1 75 ? -4.875 -9.07 -2.789 1 96 75 HIS B O 1
ATOM 1554 N N . LYS B 1 76 ? -5.617 -10.719 -1.424 1 95.81 76 LYS B N 1
ATOM 1555 C CA . LYS B 1 76 ? -4.379 -10.688 -0.649 1 95.81 76 LYS B CA 1
ATOM 1556 C C . LYS B 1 76 ? -3.172 -10.992 -1.53 1 95.81 76 LYS B C 1
ATOM 1558 O O . LYS B 1 76 ? -2.184 -10.25 -1.513 1 95.81 76 LYS B O 1
ATOM 1563 N N . ILE B 1 77 ? -3.262 -12.039 -2.283 1 95.62 77 ILE B N 1
ATOM 1564 C CA . ILE B 1 77 ? -2.104 -12.438 -3.076 1 95.62 77 ILE B CA 1
ATOM 1565 C C . ILE B 1 77 ? -1.911 -11.469 -4.238 1 95.62 77 ILE B C 1
ATOM 1567 O O . ILE B 1 77 ? -0.78 -11.18 -4.637 1 95.62 77 ILE B O 1
ATOM 1571 N N . LYS B 1 78 ? -2.977 -10.984 -4.828 1 94.94 78 LYS B N 1
ATOM 1572 C CA . LYS B 1 78 ? -2.887 -9.992 -5.895 1 94.94 78 LYS B CA 1
ATOM 1573 C C . LYS B 1 78 ? -2.041 -8.797 -5.465 1 94.94 78 LYS B C 1
ATOM 1575 O O . LYS B 1 78 ? -1.115 -8.398 -6.176 1 94.94 78 LYS B O 1
ATOM 1580 N N . GLY B 1 79 ? -2.361 -8.297 -4.32 1 91.81 79 GLY B N 1
ATOM 1581 C CA . GLY B 1 79 ? -1.608 -7.168 -3.797 1 91.81 79 GLY B CA 1
ATOM 1582 C C . GLY B 1 79 ? -0.127 -7.457 -3.645 1 91.81 79 GLY B C 1
ATOM 1583 O O . GLY B 1 79 ? 0.713 -6.637 -4.02 1 91.81 79 GLY B O 1
ATOM 1584 N N . ALA B 1 80 ? 0.153 -8.57 -3.09 1 89.31 80 ALA B N 1
ATOM 1585 C CA . ALA B 1 80 ? 1.542 -8.977 -2.885 1 89.31 80 ALA B CA 1
ATOM 1586 C C . ALA B 1 80 ? 2.283 -9.086 -4.215 1 89.31 80 ALA B C 1
ATOM 1588 O O . ALA B 1 80 ? 3.408 -8.602 -4.348 1 89.31 80 ALA B O 1
ATOM 1589 N N . LEU B 1 81 ? 1.664 -9.672 -5.16 1 91.12 81 LEU B N 1
ATOM 1590 C CA . LEU B 1 81 ? 2.273 -9.898 -6.469 1 91.12 81 LEU B CA 1
ATOM 1591 C C . LEU B 1 81 ? 2.531 -8.578 -7.184 1 91.12 81 LEU B C 1
ATOM 1593 O O . LEU B 1 81 ? 3.609 -8.367 -7.742 1 91.12 81 LEU B O 1
ATOM 1597 N N . LEU B 1 82 ? 1.617 -7.727 -7.164 1 88.88 82 LEU B N 1
ATOM 1598 C CA . LEU B 1 82 ? 1.763 -6.426 -7.816 1 88.88 82 LEU B CA 1
ATOM 1599 C C . LEU B 1 82 ? 2.854 -5.602 -7.141 1 88.88 82 LEU B C 1
ATOM 1601 O O . LEU B 1 82 ? 3.619 -4.91 -7.812 1 88.88 82 LEU B O 1
ATOM 1605 N N . ASN B 1 83 ? 2.957 -5.695 -5.852 1 86.19 83 ASN B N 1
ATOM 1606 C CA . ASN B 1 83 ? 4.02 -5.016 -5.121 1 86.19 83 ASN B CA 1
ATOM 1607 C C . ASN B 1 83 ? 5.402 -5.492 -5.562 1 86.19 83 ASN B C 1
ATOM 1609 O O . ASN B 1 83 ? 6.371 -4.734 -5.512 1 86.19 83 ASN B O 1
ATOM 1613 N N . LEU B 1 84 ? 5.438 -6.68 -6.055 1 89.19 84 LEU B N 1
ATOM 1614 C CA . LEU B 1 84 ? 6.711 -7.262 -6.469 1 89.19 84 LEU B CA 1
ATOM 1615 C C . LEU B 1 84 ? 6.938 -7.062 -7.965 1 89.19 84 LEU B C 1
ATOM 1617 O O . LEU B 1 84 ? 7.922 -7.555 -8.516 1 89.19 84 LEU B O 1
ATOM 1621 N N . GLY B 1 85 ? 5.984 -6.48 -8.562 1 87.38 85 GLY B N 1
ATOM 1622 C CA . GLY B 1 85 ? 6.121 -6.203 -9.977 1 87.38 85 GLY B CA 1
ATOM 1623 C C . GLY B 1 85 ? 5.727 -7.375 -10.859 1 87.38 85 GLY B C 1
ATOM 1624 O O . GLY B 1 85 ? 6.09 -7.426 -12.039 1 87.38 85 GLY B O 1
ATOM 1625 N N . LEU B 1 86 ? 5.086 -8.273 -10.383 1 89.75 86 LEU B N 1
ATOM 1626 C CA . LEU B 1 86 ? 4.699 -9.453 -11.141 1 89.75 86 LEU B CA 1
ATOM 1627 C C . LEU B 1 86 ? 3.301 -9.297 -11.727 1 89.75 86 LEU B C 1
ATOM 1629 O O . LEU B 1 86 ? 2.35 -9.93 -11.266 1 89.75 86 LEU B O 1
ATOM 1633 N N . GLN B 1 87 ? 3.215 -8.664 -12.773 1 89.19 87 GLN B N 1
ATOM 1634 C CA . GLN B 1 87 ? 1.94 -8.242 -13.344 1 89.19 87 GLN B CA 1
ATOM 1635 C C . GLN B 1 87 ? 1.149 -9.43 -13.883 1 89.19 87 GLN B C 1
ATOM 1637 O O . GLN B 1 87 ? -0.053 -9.547 -13.633 1 89.19 87 GLN B O 1
ATOM 1642 N N . GLY B 1 88 ? 1.852 -10.219 -14.656 1 89.12 88 GLY B N 1
ATOM 1643 C CA . GLY B 1 88 ? 1.159 -11.375 -15.203 1 89.12 88 GLY B CA 1
ATOM 1644 C C . GLY B 1 88 ? 0.517 -12.242 -14.133 1 89.12 88 GLY B C 1
ATOM 1645 O O . GLY B 1 88 ? -0.634 -12.664 -14.281 1 89.12 88 GLY B O 1
ATOM 1646 N N . ALA B 1 89 ? 1.215 -12.516 -13.133 1 92.44 89 ALA B N 1
ATOM 1647 C CA . ALA B 1 89 ? 0.681 -13.281 -12.008 1 92.44 89 ALA B CA 1
ATOM 1648 C C . ALA B 1 89 ? -0.443 -12.516 -11.312 1 92.44 89 ALA B C 1
ATOM 1650 O O . ALA B 1 89 ? -1.461 -13.102 -10.938 1 92.44 89 ALA B O 1
ATOM 1651 N N . GLY B 1 90 ? -0.244 -11.273 -11.164 1 94.31 90 GLY B N 1
ATOM 1652 C CA . GLY B 1 90 ? -1.274 -10.43 -10.578 1 94.31 90 GLY B CA 1
ATOM 1653 C C . GLY B 1 90 ? -2.58 -10.461 -11.352 1 94.31 90 GLY B C 1
ATOM 1654 O O . GLY B 1 90 ? -3.66 -10.461 -10.75 1 94.31 90 GLY B O 1
ATOM 1655 N N . ASP B 1 91 ? -2.459 -10.453 -12.594 1 93.62 91 ASP B N 1
ATOM 1656 C CA . ASP B 1 91 ? -3.641 -10.516 -13.445 1 93.62 91 ASP B CA 1
ATOM 1657 C C . ASP B 1 91 ? -4.434 -11.789 -13.188 1 93.62 91 ASP B C 1
ATOM 1659 O O . ASP B 1 91 ? -5.668 -11.773 -13.195 1 93.62 91 ASP B O 1
ATOM 1663 N N . CYS B 1 92 ? -3.744 -12.852 -13.047 1 95.31 92 CYS B N 1
ATOM 1664 C CA . CYS B 1 92 ? -4.418 -14.102 -12.711 1 95.31 92 CYS B CA 1
ATOM 1665 C C . CYS B 1 92 ? -5.195 -13.969 -11.406 1 95.31 92 CYS B C 1
ATOM 1667 O O . CYS B 1 92 ? -6.371 -14.336 -11.344 1 95.31 92 CYS B O 1
ATOM 1669 N N . ALA B 1 93 ? -4.578 -13.438 -10.43 1 96.88 93 ALA B N 1
ATOM 1670 C CA . ALA B 1 93 ? -5.215 -13.266 -9.133 1 96.88 93 ALA B CA 1
ATOM 1671 C C . ALA B 1 93 ? -6.414 -12.328 -9.227 1 96.88 93 ALA B C 1
ATOM 1673 O O . ALA B 1 93 ? -7.449 -12.57 -8.602 1 96.88 93 ALA B O 1
ATOM 1674 N N . LEU B 1 94 ? -6.262 -11.32 -9.969 1 96.94 94 LEU B N 1
ATOM 1675 C CA . LEU B 1 94 ? -7.355 -10.383 -10.188 1 96.94 94 LEU B CA 1
ATOM 1676 C C . LEU B 1 94 ? -8.555 -11.078 -10.82 1 96.94 94 LEU B C 1
ATOM 1678 O O . LEU B 1 94 ? -9.695 -10.844 -10.422 1 96.94 94 LEU B O 1
ATOM 1682 N N . THR B 1 95 ? -8.289 -11.812 -11.805 1 97.31 95 THR B N 1
ATOM 1683 C CA . THR B 1 95 ? -9.344 -12.562 -12.477 1 97.31 95 THR B CA 1
ATOM 1684 C C . THR B 1 95 ? -10.094 -13.438 -11.477 1 97.31 95 THR B C 1
ATOM 1686 O O . THR B 1 95 ? -11.328 -13.484 -11.484 1 97.31 95 THR B O 1
ATOM 1689 N N . ILE B 1 96 ? -9.383 -14.086 -10.672 1 97.44 96 ILE B N 1
ATOM 1690 C CA . ILE B 1 96 ? -9.977 -14.938 -9.648 1 97.44 96 ILE B CA 1
ATOM 1691 C C . ILE B 1 96 ? -10.812 -14.086 -8.695 1 97.44 96 ILE B C 1
ATOM 1693 O O . ILE B 1 96 ? -11.953 -14.438 -8.375 1 97.44 96 ILE B O 1
ATOM 1697 N N . GLU B 1 97 ? -10.195 -13.039 -8.211 1 97.75 97 GLU B N 1
ATOM 1698 C CA . GLU B 1 97 ? -10.875 -12.141 -7.281 1 97.75 97 GLU B CA 1
ATOM 1699 C C . GLU B 1 97 ? -12.203 -11.656 -7.859 1 97.75 97 GLU B C 1
ATOM 1701 O O . GLU B 1 97 ? -13.234 -11.711 -7.188 1 97.75 97 GLU B O 1
ATOM 1706 N N . GLN B 1 98 ? -12.195 -11.164 -9.047 1 97.31 98 GLN B N 1
ATOM 1707 C CA . GLN B 1 98 ? -13.383 -10.625 -9.703 1 97.31 98 GLN B CA 1
ATOM 1708 C C . GLN B 1 98 ? -14.445 -11.703 -9.891 1 97.31 98 GLN B C 1
ATOM 1710 O O . GLN B 1 98 ? -15.633 -11.461 -9.641 1 97.31 98 GLN B O 1
ATOM 1715 N N . ALA B 1 99 ? -14.062 -12.859 -10.406 1 96.75 99 ALA B N 1
ATOM 1716 C CA . ALA B 1 99 ? -15 -13.969 -10.586 1 96.75 99 ALA B CA 1
ATOM 1717 C C . ALA B 1 99 ? -15.68 -14.336 -9.266 1 96.75 99 ALA B C 1
ATOM 1719 O O . ALA B 1 99 ? -16.875 -14.617 -9.234 1 96.75 99 ALA B O 1
ATOM 1720 N N . ALA B 1 100 ? -14.922 -14.391 -8.227 1 97.44 100 ALA B N 1
ATOM 1721 C CA . ALA B 1 100 ? -15.461 -14.727 -6.914 1 97.44 100 ALA B CA 1
ATOM 1722 C C . ALA B 1 100 ? -16.453 -13.664 -6.438 1 97.44 100 ALA B C 1
ATOM 1724 O O . ALA B 1 100 ? -17.516 -13.992 -5.918 1 97.44 100 ALA B O 1
ATOM 1725 N N . LYS B 1 101 ? -16.109 -12.461 -6.586 1 96.88 101 LYS B N 1
ATOM 1726 C CA . LYS B 1 101 ? -16.984 -11.367 -6.184 1 96.88 101 LYS B CA 1
ATOM 1727 C C . LYS B 1 101 ? -18.297 -11.391 -6.965 1 96.88 101 LYS B C 1
ATOM 1729 O O . LYS B 1 101 ? -19.344 -11 -6.441 1 96.88 101 LYS B O 1
ATOM 1734 N N . GLN B 1 102 ? -18.203 -11.82 -8.117 1 96.12 102 GLN B N 1
ATOM 1735 C CA . GLN B 1 102 ? -19.391 -11.898 -8.969 1 96.12 102 GLN B CA 1
ATOM 1736 C C . GLN B 1 102 ? -20.125 -13.219 -8.758 1 96.12 102 GLN B C 1
ATOM 1738 O O . GLN B 1 102 ? -21.109 -13.5 -9.453 1 96.12 102 GLN B O 1
ATOM 1743 N N . GLU B 1 103 ? -19.594 -14 -7.906 1 93.44 103 GLU B N 1
ATOM 1744 C CA . GLU B 1 103 ? -20.172 -15.297 -7.582 1 93.44 103 GLU B CA 1
ATOM 1745 C C . GLU B 1 103 ? -20.344 -16.156 -8.836 1 93.44 103 GLU B C 1
ATOM 1747 O O . GLU B 1 103 ? -21.391 -16.75 -9.047 1 93.44 103 GLU B O 1
ATOM 1752 N N . SER B 1 104 ? -19.359 -16.094 -9.664 1 90.75 104 SER B N 1
ATOM 1753 C CA . SER B 1 104 ? -19.375 -16.891 -10.875 1 90.75 104 SER B CA 1
ATOM 1754 C C . SER B 1 104 ? -19.109 -18.359 -10.57 1 90.75 104 SER B C 1
ATOM 1756 O O . SER B 1 104 ? -17.969 -18.844 -10.711 1 90.75 104 SER B O 1
ATOM 1758 N N . VAL B 1 105 ? -20.125 -19.188 -10.391 1 88.06 105 VAL B N 1
ATOM 1759 C CA . VAL B 1 105 ? -20.016 -20.562 -9.922 1 88.06 105 VAL B CA 1
ATOM 1760 C C . VAL B 1 105 ? -19.406 -21.438 -11.016 1 88.06 105 VAL B C 1
ATOM 1762 O O . VAL B 1 105 ? -18.781 -22.453 -10.719 1 88.06 105 VAL B O 1
ATOM 1765 N N . SER B 1 106 ? -19.547 -21.078 -12.242 1 92.62 106 SER B N 1
ATOM 1766 C CA . SER B 1 106 ? -19.062 -21.906 -13.352 1 92.62 106 SER B CA 1
ATOM 1767 C C . SER B 1 106 ? -17.625 -21.547 -13.711 1 92.62 106 SER B C 1
ATOM 1769 O O . SER B 1 106 ? -17.016 -22.203 -14.562 1 92.62 106 SER B O 1
ATOM 1771 N N . PHE B 1 107 ? -17.109 -20.547 -13.102 1 95.31 107 PHE B N 1
ATOM 1772 C CA . PHE B 1 107 ? -15.742 -20.109 -13.383 1 95.31 107 PHE B CA 1
ATOM 1773 C C . PHE B 1 107 ? -14.734 -21.188 -12.984 1 95.31 107 PHE B C 1
ATOM 1775 O O . PHE B 1 107 ? -14.914 -21.859 -11.969 1 95.31 107 PHE B O 1
ATOM 1782 N N . ASP B 1 108 ? -13.648 -21.312 -13.805 1 96.06 108 ASP B N 1
ATOM 1783 C CA . ASP B 1 108 ? -12.602 -22.297 -13.539 1 96.06 108 ASP B CA 1
ATOM 1784 C C . ASP B 1 108 ? -11.539 -21.734 -12.602 1 96.06 108 ASP B C 1
ATOM 1786 O O . ASP B 1 108 ? -10.398 -21.516 -13.008 1 96.06 108 ASP B O 1
ATOM 1790 N N . PHE B 1 109 ? -11.867 -21.672 -11.297 1 97.62 109 PHE B N 1
ATOM 1791 C CA . PHE B 1 109 ? -10.953 -21.125 -10.289 1 97.62 109 PHE B CA 1
ATOM 1792 C C . PHE B 1 109 ? -9.672 -21.953 -10.227 1 97.62 109 PHE B C 1
ATOM 1794 O O . PHE B 1 109 ? -8.57 -21.391 -10.203 1 97.62 109 PHE B O 1
ATOM 1801 N N . SER B 1 110 ? -9.797 -23.25 -10.242 1 96.75 110 SER B N 1
ATOM 1802 C CA . SER B 1 110 ? -8.641 -24.125 -10.102 1 96.75 110 SER B CA 1
ATOM 1803 C C . SER B 1 110 ? -7.707 -24 -11.305 1 96.75 110 SER B C 1
ATOM 1805 O O . SER B 1 110 ? -6.484 -24.047 -11.156 1 96.75 110 SER B O 1
ATOM 1807 N N . GLY B 1 111 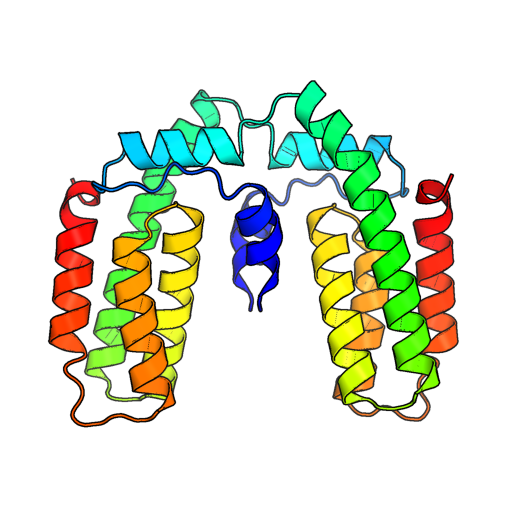? -8.297 -23.844 -12.461 1 96.38 111 GLY B N 1
ATOM 1808 C CA . GLY B 1 111 ? -7.492 -23.672 -13.656 1 96.38 111 GLY B CA 1
ATOM 1809 C C . GLY B 1 111 ? -6.668 -22.391 -13.641 1 96.38 111 GLY B C 1
ATOM 1810 O O . GLY B 1 111 ? -5.477 -22.422 -13.961 1 96.38 111 GLY B O 1
ATOM 1811 N N . VAL B 1 112 ? -7.309 -21.359 -13.266 1 97.25 112 VAL B N 1
ATOM 1812 C CA . VAL B 1 112 ? -6.598 -20.094 -13.242 1 97.25 112 VAL B CA 1
ATOM 1813 C C . VAL B 1 112 ? -5.566 -20.094 -12.117 1 97.25 112 VAL B C 1
ATOM 1815 O O . VAL B 1 112 ? -4.457 -19.578 -12.281 1 97.25 112 VAL B O 1
ATOM 1818 N N . SER B 1 113 ? -5.957 -20.656 -10.969 1 97.06 113 SER B N 1
ATOM 1819 C CA . SER B 1 113 ? -4.988 -20.797 -9.891 1 97.06 113 SER B CA 1
ATOM 1820 C C . SER B 1 113 ? -3.789 -21.625 -10.328 1 97.06 113 SER B C 1
ATOM 1822 O O . SER B 1 113 ? -2.652 -21.344 -9.945 1 97.06 113 SER B O 1
ATOM 1824 N N . GLY B 1 114 ? -4.008 -22.656 -11.047 1 96.12 114 GLY B N 1
ATOM 1825 C CA . GLY B 1 114 ? -2.93 -23.469 -11.602 1 96.12 114 GLY B CA 1
ATOM 1826 C C . GLY B 1 114 ? -1.995 -22.672 -12.5 1 96.12 114 GLY B C 1
ATOM 1827 O O . GLY B 1 114 ? -0.776 -22.859 -12.453 1 96.12 114 GLY B O 1
ATOM 1828 N N . LYS B 1 115 ? -2.557 -21.859 -13.336 1 95.5 115 LYS B N 1
ATOM 1829 C CA . LYS B 1 115 ? -1.747 -20.969 -14.164 1 95.5 115 LYS B CA 1
ATOM 1830 C C . LYS B 1 115 ? -0.888 -20.047 -13.312 1 95.5 115 LYS B C 1
ATOM 1832 O O . LYS B 1 115 ? 0.285 -19.812 -13.617 1 95.5 115 LYS B O 1
ATOM 1837 N N . LEU B 1 116 ? -1.457 -19.5 -12.297 1 95.25 116 LEU B N 1
ATOM 1838 C CA . LEU B 1 116 ? -0.726 -18.656 -11.352 1 95.25 116 LEU B CA 1
ATOM 1839 C C . LEU B 1 116 ? 0.45 -19.422 -10.75 1 95.25 116 LEU B C 1
ATOM 1841 O O . LEU B 1 116 ? 1.571 -18.906 -10.711 1 95.25 116 LEU B O 1
ATOM 1845 N N . ALA B 1 117 ? 0.18 -20.625 -10.336 1 94.19 117 ALA B N 1
ATOM 1846 C CA . ALA B 1 117 ? 1.222 -21.469 -9.75 1 94.19 117 ALA B CA 1
ATOM 1847 C C . ALA B 1 117 ? 2.35 -21.719 -10.742 1 94.19 117 ALA B C 1
ATOM 1849 O O . ALA B 1 117 ? 3.525 -21.719 -10.367 1 94.19 117 ALA B O 1
ATOM 1850 N N . GLU B 1 118 ? 1.979 -21.906 -11.953 1 92.81 118 GLU B N 1
ATOM 1851 C CA . GLU B 1 118 ? 2.977 -22.141 -12.992 1 92.81 118 GLU B CA 1
ATOM 1852 C C . GLU B 1 118 ? 3.852 -20.906 -13.195 1 92.81 118 GLU B C 1
ATOM 1854 O O . GLU B 1 118 ? 5.062 -21.016 -13.391 1 92.81 118 GLU B O 1
ATOM 1859 N N . ILE B 1 119 ? 3.234 -19.812 -13.219 1 91 119 ILE B N 1
ATOM 1860 C CA . ILE B 1 119 ? 3.957 -18.547 -13.383 1 91 119 ILE B CA 1
ATOM 1861 C C . ILE B 1 119 ? 4.938 -18.375 -12.227 1 91 119 ILE B C 1
ATOM 1863 O O . ILE B 1 119 ? 6.055 -17.875 -12.43 1 91 119 ILE B O 1
ATOM 1867 N N . LEU B 1 120 ? 4.598 -18.812 -11.008 1 91.62 120 LEU B N 1
ATOM 1868 C CA . LEU B 1 120 ? 5.395 -18.578 -9.812 1 91.62 120 LEU B CA 1
ATOM 1869 C C . LEU B 1 120 ? 6.41 -19.703 -9.609 1 91.62 120 LEU B C 1
ATOM 1871 O O . LEU B 1 120 ? 7.262 -19.625 -8.727 1 91.62 120 LEU B O 1
ATOM 1875 N N . ARG B 1 121 ? 6.336 -20.719 -10.391 1 91.56 121 ARG B N 1
ATOM 1876 C CA . ARG B 1 121 ? 7.152 -21.906 -10.234 1 91.56 121 ARG B CA 1
ATOM 1877 C C . ARG B 1 121 ? 8.633 -21.562 -10.164 1 91.56 121 ARG B C 1
ATOM 1879 O O . ARG B 1 121 ? 9.367 -22.109 -9.336 1 91.56 121 ARG B O 1
ATOM 1886 N N . PRO B 1 122 ? 9.125 -20.625 -10.961 1 89.62 122 PRO B N 1
ATOM 1887 C CA . PRO B 1 122 ? 10.555 -20.297 -10.93 1 89.62 122 PRO B CA 1
ATOM 1888 C C . PRO B 1 122 ? 11 -19.734 -9.586 1 89.62 122 PRO B C 1
ATOM 1890 O O . PRO B 1 122 ? 12.195 -19.734 -9.281 1 89.62 122 PRO B O 1
ATOM 1893 N N . LEU B 1 123 ? 10.117 -19.25 -8.797 1 88.5 123 LEU B N 1
ATOM 1894 C CA . LEU B 1 123 ? 10.469 -18.672 -7.508 1 88.5 123 LEU B CA 1
ATOM 1895 C C . LEU B 1 123 ? 10.555 -19.734 -6.43 1 88.5 123 LEU B C 1
ATOM 1897 O O . LEU B 1 123 ? 11.055 -19.484 -5.332 1 88.5 123 LEU B O 1
ATOM 1901 N N . GLN B 1 124 ? 9.93 -20.812 -6.59 1 80.75 124 GLN B N 1
ATOM 1902 C CA . GLN B 1 124 ? 9.906 -21.906 -5.625 1 80.75 124 GLN B CA 1
ATOM 1903 C C . GLN B 1 124 ? 11.25 -22.641 -5.594 1 80.75 124 GLN B C 1
ATOM 1905 O O . GLN B 1 124 ? 11.516 -23.406 -4.672 1 80.75 124 GLN B O 1
ATOM 1910 N N . GLN B 1 125 ? 12.094 -22.375 -6.441 1 66.25 125 GLN B N 1
ATOM 1911 C CA . GLN B 1 125 ? 13.367 -23.094 -6.477 1 66.25 125 GLN B CA 1
ATOM 1912 C C . GLN B 1 125 ? 14.43 -22.375 -5.648 1 66.25 125 GLN B C 1
ATOM 1914 O O . GLN B 1 125 ? 14.383 -21.141 -5.5 1 66.25 125 GLN B O 1
#

Secondary structure (DSSP, 8-state):
--THHHHHHHS--S---SS--HHHHHHHHHHHHB--HHHHHHHHHHHHHHHHHHHHHHHHHHHHT-HHHHHHHHHHHHHHHHHTT-HHHHHHHHHHHHHHHTT-TTS-HHHHHHHHHHHHGGG--/--SHHHHHHHS--S---SS--HHHHHHHHHHHHB--HHHHHHHHHHHHHHHHHHHHHHHHHHHHT-HHHHHHHHHHHHHHHHHTT-HHHHHHHHHHHHHHHTT-TTS-HHHHHHHHHHHHGGG--

Solvent-accessible surface area (backbone atoms only — not comparable to full-atom values): 13100 Å² total; per-residue (Å²): 112,64,59,68,45,44,60,47,57,68,60,56,59,87,64,59,38,86,58,67,40,69,65,42,34,49,54,36,47,40,70,67,25,36,42,48,70,69,58,50,62,64,42,48,62,56,51,43,53,50,49,54,51,38,49,52,48,32,53,52,24,52,73,69,70,39,42,72,49,29,21,50,35,21,47,55,42,21,53,55,30,47,75,48,30,32,50,68,48,20,50,43,26,45,53,47,20,52,38,26,71,66,61,45,81,85,55,62,58,68,60,46,51,48,51,35,50,58,56,49,46,62,56,77,105,112,65,58,69,45,46,60,48,58,67,59,57,58,87,64,58,36,87,60,68,39,70,65,44,34,48,54,38,46,41,72,67,26,36,42,49,71,70,55,50,62,65,43,47,62,56,51,44,54,50,49,53,51,38,50,52,48,32,54,52,24,52,73,68,70,39,40,71,50,28,22,50,36,22,47,52,41,21,54,55,30,46,76,48,30,32,49,68,48,19,49,42,25,45,52,47,19,52,40,27,72,66,60,45,82,83,58,64,57,67,59,47,51,48,52,35,50,58,57,49,47,63,57,76,106

Sequence (250 aa):
MWWIGDIYYILKGDTMCEEVSRTCIKKHLLEQFGLEEAQIDALIPRFCTAMIQNQQELDTAIASAVMADIARAAHKIKGALLNLGLQGAGDCALTIEQAAKQESVSFDFSGVSGKLAEILRPLQQMWWIGDIYYILKGDTMCEEVSRTCIKKHLLEQFGLEEAQIDALIPRFCTAMIQNQQELDTAIASAVMADIARAAHKIKGALLNLGLQGAGDCALTIEQAAKQESVSFDFSGVSGKLAEILRPLQQ

Organism: Desulfotalea psychrophila (strain LSv54 / DSM 12343) (NCBI:txid177439)

Foldseek 3Di:
DCPVVPLCVVLVDPLDPPDDDPVSVVVVCCSSPVDDPVRVVVCLLVLLVVLVVLLVQLVVQVVVLQLVSNLVSLVVNLVSCVVVVNVVLSVLSVVSNVCSVVVVSPDPNVVSSVVSCVSSVVSVD/DCPVVPLCVVLVDPLDPPDDDPVSVVVVCCSSPVDDPVRVVVCLLVLLVVLVVLLVQLVVQVVVLQLVSNLVSLVVNLVSCVVVVNVVLSVLSVVSNVCSVVVVSPDPNVVSSVVSCVSSVVSVD

Nearest PDB structures (foldseek):
  7c1i-assembly2_E  TM=7.866E-01  e=3.287E-02  Pseudomonas aeruginosa
  8rqj-assembly1_A  TM=5.795E-01  e=5.488E-02  Thermochaetoides thermophila
  3myf-assembly1_A  TM=6.780E-01  e=1.530E-01  Shewanella sp. W3-18-1
  8rqj-assembly1_B  TM=5.775E-01  e=7.464E-02  Thermochaetoides thermophila
  6dg5-assembly1_A  TM=4.671E-01  e=1.536E+00  synthetic construct

Radius of gyration: 19.91 Å; Cα contacts (8 Å, |Δi|>4): 284; chains: 2; bounding box: 46×52×36 Å

InterPro domains:
  IPR008207 Signal transduction histidine kinase, phosphotransfer (Hpt) domain [PF01627] (46-103)
  IPR008207 Signal transduction histidine kinase, phosphotransfer (Hpt) domain [PS50894] (36-125)
  IPR036641 HPT domain superfamily [G3DSA:1.20.120.160] (18-125)
  IPR036641 HPT domain superfamily [SSF47226] (27-105)

pLDDT: mean 85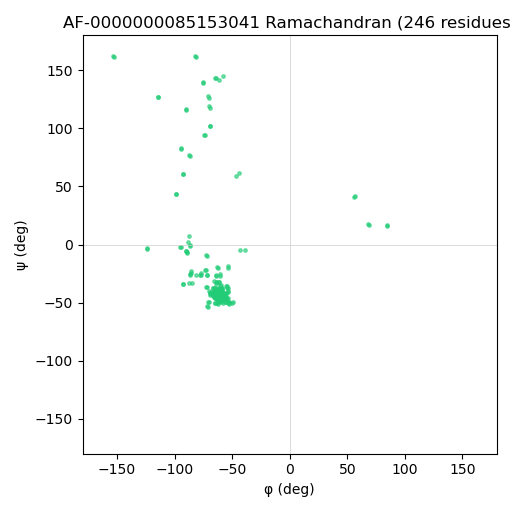.68, std 18.47, range [23.72, 97.94]